Protein AF-A0A960X7X1-F1 (afdb_monomer_lite)

Structure (mmCIF, N/CA/C/O backbone):
data_AF-A0A960X7X1-F1
#
_entry.id   AF-A0A960X7X1-F1
#
loop_
_atom_site.group_PDB
_atom_site.id
_atom_site.type_symbol
_atom_site.label_atom_id
_atom_site.label_alt_id
_atom_site.label_comp_id
_atom_site.label_asym_id
_atom_site.label_entity_id
_atom_site.label_seq_id
_atom_site.pdbx_PDB_ins_code
_atom_site.Cartn_x
_atom_site.Cartn_y
_atom_site.Cartn_z
_atom_site.occupancy
_atom_site.B_iso_or_equiv
_atom_site.auth_seq_id
_atom_site.auth_comp_id
_atom_site.auth_asym_id
_atom_site.auth_atom_id
_atom_site.pdbx_PDB_model_num
ATOM 1 N N . GLU A 1 1 ? -26.696 -2.483 52.589 1.00 75.56 1 GLU 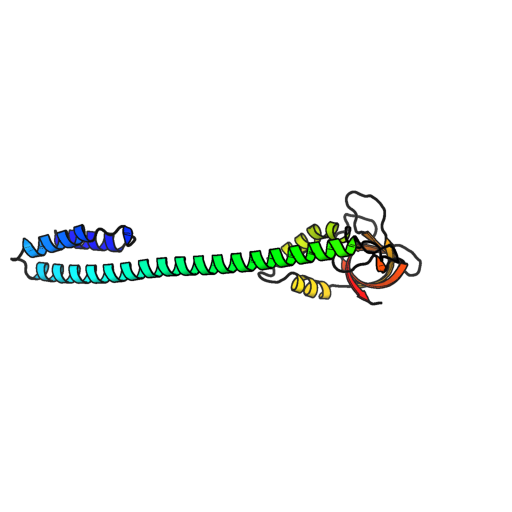A N 1
ATOM 2 C CA . GLU A 1 1 ? -25.873 -3.563 51.990 1.00 75.56 1 GLU A CA 1
ATOM 3 C C . GLU A 1 1 ? -26.371 -4.015 50.612 1.00 75.56 1 GLU A C 1
ATOM 5 O O . GLU A 1 1 ? -25.611 -3.923 49.657 1.00 75.56 1 GLU A O 1
ATOM 10 N N . LYS A 1 2 ? -27.651 -4.402 50.457 1.00 81.69 2 LYS A N 1
ATOM 11 C CA . LYS A 1 2 ? -28.222 -4.829 49.159 1.00 81.69 2 LYS A CA 1
ATOM 12 C C . LYS A 1 2 ? -28.077 -3.809 48.017 1.00 81.69 2 LYS A C 1
ATOM 14 O O . LYS A 1 2 ? -27.722 -4.203 46.912 1.00 81.69 2 LYS A O 1
ATOM 19 N N . LEU A 1 3 ? -28.286 -2.516 48.291 1.00 84.75 3 LEU A N 1
ATOM 20 C CA . LEU A 1 3 ? -28.098 -1.450 47.295 1.00 84.75 3 LEU A CA 1
ATOM 21 C C . LEU A 1 3 ? -26.658 -1.401 46.771 1.00 84.75 3 LEU A C 1
ATOM 23 O O . LEU A 1 3 ? -26.457 -1.330 45.569 1.00 84.75 3 LEU A O 1
ATOM 27 N N . ALA A 1 4 ? -25.659 -1.524 47.649 1.00 87.12 4 ALA A N 1
ATOM 28 C CA . ALA A 1 4 ? -24.253 -1.527 47.246 1.00 87.12 4 ALA A CA 1
ATOM 29 C C . ALA A 1 4 ? -23.911 -2.736 46.359 1.00 87.12 4 ALA A C 1
ATOM 31 O O . ALA A 1 4 ? -23.207 -2.587 45.365 1.00 87.12 4 ALA A O 1
ATOM 32 N N . ALA A 1 5 ? -24.460 -3.915 46.670 1.00 87.88 5 ALA A N 1
ATOM 33 C CA . ALA A 1 5 ? -24.285 -5.104 45.839 1.00 87.88 5 ALA A CA 1
ATOM 34 C C . ALA A 1 5 ? -24.942 -4.955 44.452 1.00 87.88 5 ALA A C 1
ATOM 36 O O . ALA A 1 5 ? -24.354 -5.365 43.452 1.00 87.88 5 ALA A O 1
ATOM 37 N N . ALA A 1 6 ? -26.133 -4.349 44.377 1.00 86.06 6 ALA A N 1
ATOM 38 C CA . ALA A 1 6 ? -26.804 -4.057 43.108 1.00 86.06 6 ALA A CA 1
ATOM 39 C C . ALA A 1 6 ? -26.017 -3.032 42.272 1.00 86.06 6 ALA A C 1
ATOM 41 O O . ALA A 1 6 ? -25.790 -3.252 41.083 1.00 86.06 6 ALA A O 1
ATOM 42 N N . THR A 1 7 ? -25.510 -1.969 42.904 1.00 88.69 7 THR A N 1
ATOM 43 C CA . THR A 1 7 ? -24.649 -0.973 42.253 1.00 88.69 7 THR A CA 1
ATOM 44 C C . THR A 1 7 ? -23.349 -1.587 41.734 1.00 88.69 7 THR A C 1
ATOM 46 O O . THR A 1 7 ? -22.936 -1.270 40.623 1.00 88.69 7 THR A O 1
ATOM 49 N N . GLN A 1 8 ? -22.722 -2.496 42.486 1.00 90.00 8 GLN A N 1
ATOM 50 C CA . GLN A 1 8 ? -21.506 -3.170 42.027 1.00 90.00 8 GLN A CA 1
ATOM 51 C C . GLN A 1 8 ? -21.778 -4.033 40.789 1.00 90.00 8 GLN A C 1
ATOM 53 O O . GLN A 1 8 ? -21.065 -3.925 39.798 1.00 90.00 8 GLN A O 1
ATOM 58 N N . ARG A 1 9 ? -22.858 -4.828 40.794 1.00 87.19 9 ARG A N 1
ATOM 59 C CA . ARG A 1 9 ? -23.256 -5.634 39.624 1.00 87.19 9 ARG A CA 1
ATOM 60 C C . ARG A 1 9 ? -23.544 -4.773 38.397 1.00 87.19 9 ARG A C 1
ATOM 62 O O . ARG A 1 9 ? -23.157 -5.141 37.294 1.00 87.19 9 ARG A O 1
ATOM 69 N N . MET A 1 10 ? -24.198 -3.630 38.596 1.00 90.56 10 MET A N 1
ATOM 70 C CA . MET A 1 10 ? -24.438 -2.639 37.548 1.00 90.56 10 MET A CA 1
ATOM 71 C C . MET A 1 10 ? -23.122 -2.135 36.943 1.00 90.56 10 MET A C 1
ATOM 73 O O . MET A 1 10 ? -22.974 -2.125 35.723 1.00 90.56 10 MET A O 1
ATOM 77 N N . GLN A 1 11 ? -22.153 -1.753 37.779 1.00 89.62 11 GLN A N 1
ATOM 78 C CA . GLN A 1 11 ? -20.841 -1.284 37.324 1.00 89.62 11 GLN A CA 1
ATOM 79 C C . GLN A 1 11 ? -20.061 -2.376 36.580 1.00 89.62 11 GLN A C 1
ATOM 81 O O . GLN A 1 11 ? -19.536 -2.120 35.496 1.00 89.62 11 GLN A O 1
ATOM 86 N N . ASP A 1 12 ? -20.042 -3.598 37.112 1.00 89.50 12 ASP A N 1
ATOM 87 C CA . ASP A 1 12 ? -19.364 -4.735 36.485 1.00 89.50 12 ASP A CA 1
ATOM 88 C C . ASP A 1 12 ? -19.995 -5.077 35.126 1.00 89.50 12 ASP A C 1
ATOM 90 O O . ASP A 1 12 ? -19.298 -5.349 34.147 1.00 89.50 12 ASP A O 1
ATOM 94 N N . ALA A 1 13 ? -21.323 -5.019 35.016 1.00 86.75 13 ALA A N 1
ATOM 95 C CA . ALA A 1 13 ? -22.015 -5.241 33.753 1.00 86.75 13 ALA A CA 1
ATOM 96 C C . ALA A 1 13 ? -21.718 -4.133 32.735 1.00 86.75 13 ALA A C 1
ATOM 98 O O . ALA A 1 13 ? -21.382 -4.427 31.590 1.00 86.75 13 ALA A O 1
ATOM 99 N N . LEU A 1 14 ? -21.747 -2.865 33.151 1.00 87.56 14 LEU A N 1
ATOM 100 C CA . LEU A 1 14 ? -21.402 -1.740 32.280 1.00 87.56 14 LEU A CA 1
ATOM 101 C C . LEU A 1 14 ? -19.928 -1.742 31.849 1.00 87.56 14 LEU A C 1
ATOM 103 O O . LEU A 1 14 ? -19.610 -1.127 30.831 1.00 87.56 14 LEU A O 1
ATOM 107 N N . ALA A 1 15 ? -19.036 -2.457 32.539 1.00 88.50 15 ALA A N 1
ATOM 108 C CA . ALA A 1 15 ? -17.663 -2.681 32.085 1.00 88.50 15 ALA A CA 1
ATOM 109 C C . ALA A 1 15 ? -17.565 -3.732 30.958 1.00 88.50 15 ALA A C 1
ATOM 111 O O . ALA A 1 15 ? -16.681 -3.648 30.105 1.00 88.50 15 ALA A O 1
ATOM 112 N N . ASN A 1 16 ? -18.486 -4.697 30.903 1.00 86.81 16 ASN A N 1
ATOM 113 C CA . ASN A 1 16 ? -18.493 -5.769 29.903 1.00 86.81 16 ASN A CA 1
ATOM 114 C C . ASN A 1 16 ? -19.020 -5.311 28.533 1.00 86.81 16 ASN A C 1
ATOM 116 O O . ASN A 1 16 ? -19.736 -4.319 28.434 1.00 86.81 16 ASN A O 1
ATOM 120 N N . SER A 1 17 ? -18.695 -6.039 27.456 1.00 85.44 17 SER A N 1
ATOM 121 C CA . SER A 1 17 ? -19.275 -5.780 26.121 1.00 85.44 17 SER A CA 1
ATOM 122 C C . SER A 1 17 ? -20.806 -5.853 26.151 1.00 85.44 17 SER A C 1
ATOM 124 O O . SER A 1 17 ? -21.356 -6.643 26.918 1.00 85.44 17 SER A O 1
ATOM 126 N N . TYR A 1 18 ? -21.473 -5.077 25.288 1.00 86.50 18 TYR A N 1
ATOM 127 C CA . TYR A 1 18 ? -22.936 -4.992 25.214 1.00 86.50 18 TYR A CA 1
ATOM 128 C C . TYR A 1 18 ? -23.616 -6.373 25.180 1.00 86.50 18 TYR A C 1
ATOM 130 O O . TYR A 1 18 ? -24.513 -6.622 25.980 1.00 86.50 18 TYR A O 1
ATOM 138 N N . ASP A 1 19 ? -23.133 -7.306 24.350 1.00 85.75 19 ASP A N 1
ATOM 139 C CA . ASP A 1 19 ? -23.724 -8.651 24.203 1.00 85.75 19 ASP A CA 1
ATOM 140 C C . ASP A 1 19 ? -23.702 -9.505 25.480 1.00 85.75 19 ASP A C 1
ATOM 142 O O . ASP A 1 19 ? -24.367 -10.537 25.552 1.00 85.75 19 ASP A O 1
ATOM 146 N N . ARG A 1 20 ? -22.892 -9.124 26.472 1.00 86.19 20 ARG A N 1
ATOM 147 C CA . ARG A 1 20 ? -22.724 -9.860 27.732 1.00 86.19 20 ARG A CA 1
ATOM 148 C C . ARG A 1 20 ? -23.475 -9.227 28.900 1.00 86.19 20 ARG A C 1
ATOM 150 O O . ARG A 1 20 ? -23.386 -9.745 30.011 1.00 86.19 20 ARG A O 1
ATOM 157 N N . ILE A 1 21 ? -24.170 -8.113 28.679 1.00 88.81 21 ILE A N 1
ATOM 158 C CA . ILE A 1 21 ? -24.924 -7.436 29.732 1.00 88.81 21 ILE A CA 1
ATOM 159 C C . ILE A 1 21 ? -26.268 -8.140 29.916 1.00 88.81 21 ILE A C 1
ATOM 161 O O . ILE A 1 21 ? -27.134 -8.087 29.046 1.00 88.81 21 ILE A O 1
ATOM 165 N N . ASP A 1 22 ? -26.456 -8.757 31.080 1.00 87.12 22 ASP A N 1
ATOM 166 C CA . ASP A 1 22 ? -27.753 -9.280 31.507 1.00 87.12 22 ASP A CA 1
ATOM 167 C C . ASP A 1 22 ? -28.588 -8.155 32.136 1.00 87.12 22 ASP A C 1
ATOM 169 O O . ASP A 1 22 ? -28.553 -7.914 33.346 1.00 87.12 22 ASP A O 1
ATOM 173 N N . GLN A 1 23 ? -29.310 -7.427 31.281 1.00 89.00 23 GLN A N 1
ATOM 174 C CA . GLN A 1 23 ? -30.187 -6.327 31.689 1.00 89.00 23 GLN A CA 1
ATOM 175 C C . GLN A 1 23 ? -31.234 -6.794 32.711 1.00 89.00 23 GLN A C 1
ATOM 177 O O . GLN A 1 23 ? -31.437 -6.135 33.730 1.00 89.00 23 GLN A O 1
ATOM 182 N N . SER A 1 24 ? -31.869 -7.942 32.467 1.00 88.12 24 SER A N 1
ATOM 183 C CA . SER A 1 24 ? -32.980 -8.433 33.284 1.00 88.12 24 SER A CA 1
ATOM 184 C C . SER A 1 24 ? -32.554 -8.723 34.721 1.00 88.12 24 SER A C 1
ATOM 186 O O . SER A 1 24 ? -33.261 -8.335 35.650 1.00 88.12 24 SER A O 1
ATOM 188 N N . SER A 1 25 ? -31.376 -9.322 34.924 1.00 87.69 25 SER A N 1
ATOM 189 C CA . SER A 1 25 ? -30.862 -9.595 36.273 1.00 87.69 25 SER A CA 1
ATOM 190 C C . SER A 1 25 ? -30.593 -8.315 37.080 1.00 87.69 25 SER A C 1
ATOM 192 O O . SER A 1 25 ? -30.825 -8.271 38.293 1.00 87.69 25 SER A O 1
ATOM 194 N N . ILE A 1 26 ? -30.126 -7.252 36.421 1.00 88.69 26 ILE A N 1
ATOM 195 C CA . ILE A 1 26 ? -29.806 -5.975 37.074 1.00 88.69 26 ILE A CA 1
ATOM 196 C C . ILE A 1 26 ? -31.084 -5.205 37.405 1.00 88.69 26 ILE A C 1
ATOM 198 O O . ILE A 1 26 ? -31.238 -4.723 38.530 1.00 88.69 26 ILE A O 1
ATOM 202 N N . GLU A 1 27 ? -32.030 -5.148 36.467 1.00 90.75 27 GLU A N 1
ATOM 203 C CA . GLU A 1 27 ? -33.345 -4.546 36.692 1.00 90.75 27 GLU A CA 1
ATOM 204 C C . GLU A 1 27 ? -34.097 -5.242 37.829 1.00 90.75 27 GLU A C 1
ATOM 206 O O . GLU A 1 27 ? -34.694 -4.574 38.676 1.00 90.75 27 GLU A O 1
ATOM 211 N N . GLU A 1 28 ? -34.061 -6.574 37.886 1.00 91.31 28 GLU A N 1
ATOM 212 C CA . GLU A 1 28 ? -34.691 -7.344 38.958 1.00 91.31 28 GLU A CA 1
ATOM 213 C C . GLU A 1 28 ? -34.058 -7.028 40.321 1.00 91.31 28 GLU A C 1
ATOM 215 O O . GLU A 1 28 ? -34.777 -6.824 41.300 1.00 91.31 28 GLU A O 1
ATOM 220 N N . GLY A 1 29 ? -32.731 -6.871 40.377 1.00 87.19 29 GLY A N 1
ATOM 221 C CA . GLY A 1 29 ? -32.012 -6.493 41.595 1.00 87.19 29 GLY A CA 1
ATOM 222 C C . GLY A 1 29 ? -32.423 -5.128 42.160 1.00 87.19 29 GLY A C 1
ATOM 223 O O . GLY A 1 29 ? -32.614 -4.997 43.370 1.00 87.19 29 GLY A O 1
ATOM 224 N N . PHE A 1 30 ? -32.603 -4.114 41.309 1.00 88.25 30 PHE A N 1
ATOM 225 C CA . PHE A 1 30 ? -33.090 -2.801 41.753 1.00 88.25 30 PHE A CA 1
ATOM 226 C C . PHE A 1 30 ? -34.592 -2.811 42.065 1.00 88.25 30 PHE A C 1
ATOM 228 O O . PHE A 1 30 ? -35.021 -2.188 43.038 1.00 88.25 30 PHE A O 1
ATOM 235 N N . ASN A 1 31 ? -35.395 -3.552 41.298 1.00 90.31 31 ASN A N 1
ATOM 236 C CA . ASN A 1 31 ? -36.829 -3.689 41.552 1.00 90.31 31 ASN A CA 1
ATOM 237 C C . ASN A 1 31 ? -37.137 -4.442 42.859 1.00 90.31 31 ASN A C 1
ATOM 239 O O . ASN A 1 31 ? -38.110 -4.087 43.524 1.00 90.31 31 ASN A O 1
ATOM 243 N N . ASP A 1 32 ? -36.318 -5.423 43.262 1.00 89.75 32 ASP A N 1
ATOM 244 C CA . ASP A 1 32 ? -36.405 -6.082 44.580 1.00 89.75 32 ASP A CA 1
ATOM 245 C C . ASP A 1 32 ? -36.278 -5.054 45.708 1.00 89.75 32 ASP A C 1
ATOM 247 O O . ASP A 1 32 ? -37.107 -5.011 46.616 1.00 89.75 32 ASP A O 1
ATOM 251 N N . ILE A 1 33 ? -35.282 -4.168 45.606 1.00 87.00 33 ILE A N 1
ATOM 252 C CA . ILE A 1 33 ? -35.032 -3.120 46.601 1.00 87.00 33 ILE A CA 1
ATOM 253 C C . ILE A 1 33 ? -36.226 -2.164 46.676 1.00 87.00 33 ILE A C 1
ATOM 255 O O . ILE A 1 33 ? -36.728 -1.888 47.762 1.00 87.00 33 ILE A O 1
ATOM 259 N N . ILE A 1 34 ? -36.723 -1.720 45.519 1.00 88.12 34 ILE A N 1
ATOM 260 C CA . ILE A 1 34 ? -37.836 -0.766 45.429 1.00 88.12 34 ILE A CA 1
ATOM 261 C C . ILE A 1 34 ? -39.147 -1.346 45.983 1.00 88.12 34 ILE A C 1
ATOM 263 O O . ILE A 1 34 ? -39.965 -0.603 46.522 1.00 88.12 34 ILE A O 1
ATOM 267 N N . ARG A 1 35 ? -39.385 -2.654 45.823 1.00 88.00 35 ARG A N 1
ATOM 268 C CA . ARG A 1 35 ? -40.640 -3.303 46.241 1.00 88.00 35 ARG A CA 1
ATOM 269 C C . ARG A 1 35 ? -40.623 -3.770 47.691 1.00 88.00 35 ARG A C 1
ATOM 271 O O . ARG A 1 35 ? -41.639 -3.645 48.367 1.00 88.00 35 ARG A O 1
ATOM 278 N N . ASN A 1 36 ? -39.501 -4.319 48.151 1.00 87.88 36 ASN A N 1
ATOM 279 C CA . ASN A 1 36 ? -39.431 -5.028 49.429 1.00 87.88 36 ASN A CA 1
ATOM 280 C C . ASN A 1 36 ? -38.916 -4.167 50.591 1.00 87.88 36 ASN A C 1
ATOM 282 O O . ASN A 1 36 ? -38.946 -4.625 51.731 1.00 87.88 36 ASN A O 1
ATOM 286 N N . TYR A 1 37 ? -38.475 -2.931 50.326 1.00 83.75 37 TYR A N 1
ATOM 287 C CA . TYR A 1 37 ? -37.970 -2.006 51.349 1.00 83.75 37 TYR A CA 1
ATOM 288 C C . TYR A 1 37 ? -38.611 -0.606 51.269 1.00 83.75 37 TYR A C 1
ATOM 290 O O . TYR A 1 37 ? -37.890 0.390 51.228 1.00 83.75 37 TYR A O 1
ATOM 298 N N . PRO A 1 38 ? -39.956 -0.494 51.273 1.00 80.69 38 PRO A N 1
ATOM 299 C CA . PRO A 1 38 ? -40.641 0.797 51.155 1.00 80.69 38 PRO A CA 1
ATOM 300 C C . PRO A 1 38 ? -40.401 1.734 52.351 1.00 80.69 38 PRO A C 1
ATOM 302 O O . PRO A 1 38 ? -40.546 2.943 52.208 1.00 80.69 38 PRO A O 1
ATOM 305 N N . ASP A 1 39 ? -40.007 1.194 53.509 1.00 82.88 39 ASP A N 1
ATOM 306 C CA . ASP A 1 39 ? -39.737 1.965 54.732 1.00 82.88 39 ASP A CA 1
ATOM 307 C C . ASP A 1 39 ? -38.428 2.783 54.660 1.00 82.88 39 ASP A C 1
ATOM 309 O O . ASP A 1 39 ? -38.168 3.623 55.521 1.00 82.88 39 ASP A O 1
ATOM 313 N N . PHE A 1 40 ? -37.609 2.552 53.627 1.00 83.88 40 PHE A N 1
ATOM 314 C CA . PHE A 1 40 ? -36.334 3.226 53.369 1.00 83.88 40 PHE A CA 1
ATOM 315 C C . PHE A 1 40 ? -36.450 4.100 52.108 1.00 83.88 40 PHE A C 1
ATOM 317 O O . PHE A 1 40 ? -36.047 3.705 51.008 1.00 83.88 40 PHE A O 1
ATOM 324 N N . ASP A 1 41 ? -37.067 5.278 52.254 1.00 84.81 41 ASP A N 1
ATOM 325 C CA . ASP A 1 41 ? -37.403 6.167 51.129 1.00 84.81 41 ASP A CA 1
ATOM 326 C C . ASP A 1 41 ? -36.153 6.681 50.389 1.00 84.81 41 ASP A C 1
ATOM 328 O O . ASP A 1 41 ? -36.118 6.696 49.158 1.00 84.81 41 ASP A O 1
ATOM 332 N N . GLU A 1 42 ? -35.076 7.011 51.110 1.00 87.25 42 GLU A N 1
ATOM 333 C CA . GLU A 1 42 ? -33.843 7.532 50.504 1.00 87.25 42 GLU A CA 1
ATOM 334 C C . GLU A 1 42 ? -33.141 6.476 49.628 1.00 87.25 42 GLU A C 1
ATOM 336 O O . GLU A 1 42 ? -32.749 6.744 48.489 1.00 87.25 42 GLU A O 1
ATOM 341 N N . GLU A 1 43 ? -33.027 5.240 50.114 1.00 84.62 43 GLU A N 1
ATOM 342 C CA . GLU A 1 43 ? -32.445 4.113 49.388 1.00 84.62 43 GLU A CA 1
ATOM 343 C C . GLU A 1 43 ? -33.308 3.691 48.197 1.00 84.62 43 GLU A C 1
ATOM 345 O O . GLU A 1 43 ? -32.774 3.346 47.139 1.00 84.62 43 GLU A O 1
ATOM 350 N N . THR A 1 44 ? -34.631 3.762 48.341 1.00 87.62 44 THR A N 1
ATOM 351 C CA . THR A 1 44 ? -35.587 3.463 47.269 1.00 87.62 44 THR A CA 1
ATOM 352 C C . THR A 1 44 ? -35.514 4.504 46.155 1.00 87.62 44 THR A C 1
ATOM 354 O O . THR A 1 44 ? -35.506 4.150 44.972 1.00 87.62 44 THR A O 1
ATOM 357 N N . GLN A 1 45 ? -35.412 5.789 46.501 1.00 88.75 45 GLN A N 1
ATOM 358 C CA . GLN A 1 45 ? -35.216 6.857 45.522 1.00 88.75 45 GLN A CA 1
ATOM 359 C C . GLN A 1 45 ? -33.868 6.719 44.810 1.00 88.75 45 GLN A C 1
ATOM 361 O O . GLN A 1 45 ? -33.824 6.769 43.579 1.00 88.75 45 GLN A O 1
ATOM 366 N N . ARG A 1 46 ? -32.783 6.447 45.547 1.00 89.44 46 ARG A N 1
ATOM 367 C CA . ARG A 1 46 ? -31.465 6.182 44.946 1.00 89.44 46 ARG A CA 1
ATOM 368 C C . ARG A 1 46 ? -31.493 4.981 44.003 1.00 89.44 46 ARG A C 1
ATOM 370 O O . ARG A 1 46 ? -30.930 5.065 42.917 1.00 89.44 46 ARG A O 1
ATOM 377 N N . ALA A 1 47 ? -32.175 3.895 44.368 1.00 89.19 47 ALA A N 1
ATOM 378 C CA . ALA A 1 47 ? -32.328 2.726 43.504 1.00 89.19 47 ALA A CA 1
ATOM 379 C C . ALA A 1 47 ? -33.050 3.062 42.186 1.00 89.19 47 ALA A C 1
ATOM 381 O O . ALA A 1 47 ? -32.638 2.590 41.131 1.00 89.19 47 ALA A O 1
ATOM 382 N N . ARG A 1 48 ? -34.088 3.913 42.219 1.00 90.31 48 ARG A N 1
ATOM 383 C CA . ARG A 1 48 ? -34.803 4.365 41.007 1.00 90.31 48 ARG A CA 1
ATOM 384 C C . ARG A 1 48 ? -33.928 5.218 40.092 1.00 90.31 48 ARG A C 1
ATOM 386 O O . ARG A 1 48 ? -33.984 5.048 38.874 1.00 90.31 48 ARG A O 1
ATOM 393 N N . VAL A 1 49 ? -33.135 6.120 40.670 1.00 93.50 49 VAL A N 1
ATOM 394 C CA . VAL A 1 49 ? -32.193 6.955 39.910 1.00 93.50 49 VAL A CA 1
ATOM 395 C C . VAL A 1 49 ? -31.138 6.074 39.247 1.00 93.50 49 VAL A C 1
ATOM 397 O O . VAL A 1 49 ? -31.010 6.107 38.030 1.00 93.50 49 VAL A O 1
ATOM 400 N N . LEU A 1 50 ? -30.486 5.195 40.014 1.00 91.50 50 LEU A N 1
ATOM 401 C CA . LEU A 1 50 ? -29.464 4.281 39.492 1.00 91.50 50 LEU A CA 1
ATOM 402 C C . LEU A 1 50 ? -30.003 3.343 38.407 1.00 91.50 50 LEU A C 1
ATOM 404 O O . LEU A 1 50 ? -29.319 3.094 37.420 1.00 91.50 50 LEU A O 1
ATOM 408 N N . LEU A 1 51 ? -31.236 2.856 38.553 1.00 91.50 51 LEU A N 1
ATOM 409 C CA . LEU A 1 51 ? -31.892 2.044 37.529 1.00 91.50 51 LEU A CA 1
ATOM 410 C C . LEU A 1 51 ? -32.129 2.833 36.232 1.00 91.50 51 LEU A C 1
ATOM 412 O O . LEU A 1 51 ? -31.954 2.303 35.137 1.00 91.50 51 LEU A O 1
ATOM 416 N N . THR A 1 52 ? -32.510 4.104 36.347 1.00 92.75 52 THR A N 1
ATOM 417 C CA . THR A 1 52 ? -32.704 4.985 35.187 1.00 92.75 52 THR A CA 1
ATOM 418 C C . THR A 1 52 ? -31.370 5.284 34.504 1.00 92.75 52 THR A C 1
ATOM 420 O O . THR A 1 52 ? -31.270 5.172 33.282 1.00 92.75 52 THR A O 1
ATOM 423 N N . ASP A 1 53 ? -30.334 5.588 35.286 1.00 92.56 53 ASP A N 1
ATOM 424 C CA . ASP A 1 53 ? -28.979 5.830 34.787 1.00 92.56 53 ASP A CA 1
ATOM 425 C C . ASP A 1 53 ? -28.415 4.593 34.082 1.00 92.56 53 ASP A C 1
ATOM 427 O O . ASP A 1 53 ? -27.852 4.701 32.992 1.00 92.56 53 ASP A O 1
ATOM 431 N N . PHE A 1 54 ? -28.625 3.405 34.657 1.00 91.94 54 PHE A N 1
ATOM 432 C CA . PHE A 1 54 ? -28.259 2.137 34.034 1.00 91.94 54 PHE A CA 1
ATOM 433 C C . PHE A 1 54 ? -28.951 1.941 32.685 1.00 91.94 54 PHE A C 1
ATOM 435 O O . PHE A 1 54 ? -28.285 1.615 31.705 1.00 91.94 54 PHE A O 1
ATOM 442 N N . ASN A 1 55 ? -30.265 2.162 32.617 1.00 91.31 55 ASN A N 1
ATOM 443 C CA . ASN A 1 55 ? -31.028 1.984 31.384 1.00 91.31 55 ASN A CA 1
ATOM 444 C C . ASN A 1 55 ? -30.562 2.935 30.278 1.00 91.31 55 ASN A C 1
ATOM 446 O O . ASN A 1 55 ? -30.401 2.507 29.134 1.00 91.31 55 ASN A O 1
ATOM 450 N N . ASN A 1 56 ? -30.287 4.196 30.615 1.00 92.50 56 ASN A N 1
ATOM 451 C CA . ASN A 1 56 ? -29.731 5.159 29.667 1.00 92.50 56 ASN A CA 1
ATOM 452 C C . ASN A 1 56 ? -28.34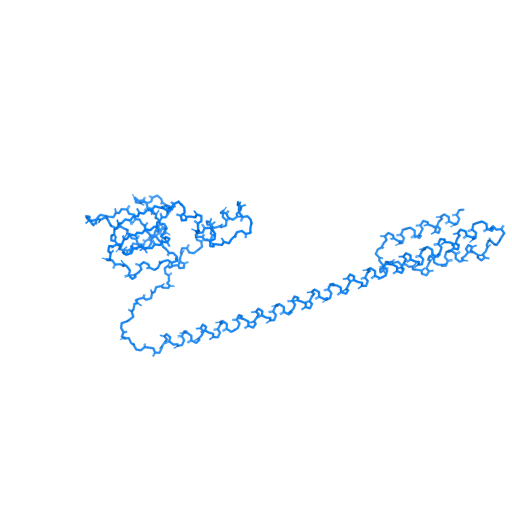4 4.714 29.179 1.00 92.50 56 ASN A C 1
ATOM 454 O O . ASN A 1 56 ? -28.127 4.592 27.975 1.00 92.50 56 ASN A O 1
ATOM 458 N N . ALA A 1 57 ? -27.443 4.359 30.100 1.00 90.75 57 ALA A N 1
ATOM 459 C CA . ALA A 1 57 ? -26.104 3.883 29.755 1.00 90.75 57 ALA A CA 1
ATOM 460 C C . ALA A 1 57 ? -26.131 2.594 28.910 1.00 90.75 57 ALA A C 1
ATOM 462 O O . ALA A 1 57 ? -25.311 2.413 28.009 1.00 90.75 57 ALA A O 1
ATOM 463 N N . PHE A 1 58 ? -27.081 1.695 29.172 1.00 91.50 58 PHE A N 1
ATOM 464 C CA . PHE A 1 58 ? -27.282 0.479 28.391 1.00 91.50 58 PHE A CA 1
ATOM 465 C C . PHE A 1 58 ? -27.743 0.783 26.961 1.00 91.50 58 PHE A C 1
ATOM 467 O O . PHE A 1 58 ? -27.231 0.181 26.014 1.00 91.50 58 PHE A O 1
ATOM 474 N N . ILE A 1 59 ? -28.680 1.722 26.790 1.00 91.94 59 ILE A N 1
ATOM 475 C CA . ILE A 1 59 ? -29.151 2.157 25.469 1.00 91.94 59 ILE A CA 1
ATOM 476 C C . ILE A 1 59 ? -28.009 2.804 24.684 1.00 91.94 59 ILE A C 1
ATOM 478 O O . ILE A 1 59 ? -27.787 2.424 23.536 1.00 91.94 59 ILE A O 1
ATOM 482 N N . ASP A 1 60 ? -27.244 3.704 25.299 1.00 92.88 60 ASP A N 1
ATOM 483 C CA . ASP A 1 60 ? -26.100 4.348 24.645 1.00 92.88 60 ASP A CA 1
ATOM 484 C C . ASP A 1 60 ? -25.071 3.310 24.185 1.00 92.88 60 ASP A C 1
ATOM 486 O O . ASP A 1 60 ? -24.586 3.338 23.052 1.00 92.88 60 ASP A O 1
ATOM 490 N N . LYS A 1 61 ? -24.797 2.313 25.033 1.00 92.75 61 LYS A N 1
ATOM 491 C CA . LYS A 1 61 ? -23.881 1.222 24.697 1.00 92.75 61 LYS A CA 1
ATOM 492 C C . LYS A 1 61 ? -24.416 0.324 23.580 1.00 92.75 61 LYS A C 1
ATOM 494 O O . LYS A 1 61 ? -23.639 -0.118 22.734 1.00 92.75 61 LYS A O 1
ATOM 499 N N . LYS A 1 62 ? -25.730 0.082 23.543 1.00 93.06 62 LYS A N 1
ATOM 500 C CA . LYS A 1 62 ? -26.400 -0.624 22.441 1.00 93.06 62 LYS A CA 1
ATOM 501 C C . LYS A 1 62 ? -26.242 0.128 21.126 1.00 93.06 62 LYS A C 1
ATOM 503 O O . LYS A 1 62 ? -25.942 -0.495 20.111 1.00 93.06 62 LYS A O 1
ATOM 508 N N . ILE A 1 63 ? -26.466 1.442 21.141 1.00 92.75 63 ILE A N 1
ATOM 509 C CA . ILE A 1 63 ? -26.340 2.298 19.957 1.00 92.75 63 ILE A CA 1
ATOM 510 C C . ILE A 1 63 ? -24.908 2.220 19.435 1.00 92.75 63 ILE A C 1
ATOM 512 O O . ILE A 1 63 ? -24.716 1.822 18.290 1.00 92.75 63 ILE A O 1
ATOM 516 N N . ALA A 1 64 ? -23.916 2.459 20.295 1.00 92.94 64 ALA A N 1
ATOM 517 C CA . ALA A 1 64 ? -22.506 2.393 19.917 1.00 92.94 64 ALA A CA 1
ATOM 518 C C . ALA A 1 64 ? -22.115 1.022 19.333 1.00 92.94 64 ALA A C 1
ATOM 520 O O . ALA A 1 64 ? -21.411 0.945 18.327 1.00 92.94 64 ALA A O 1
ATOM 521 N N . PHE A 1 65 ? -22.609 -0.070 19.923 1.00 93.50 65 PHE A N 1
ATOM 522 C CA . PHE A 1 65 ? -22.367 -1.421 19.418 1.00 93.50 65 PHE A CA 1
ATOM 523 C C . PHE A 1 65 ? -22.973 -1.649 18.024 1.00 93.50 65 PHE A C 1
ATOM 525 O O . PHE A 1 65 ? -22.325 -2.210 17.137 1.00 93.50 65 PHE A O 1
ATOM 532 N N . LEU A 1 66 ? -24.214 -1.204 17.808 1.00 92.69 66 LEU A N 1
ATOM 533 C CA . LEU A 1 66 ? -24.884 -1.331 16.514 1.00 92.69 66 LEU A CA 1
ATOM 534 C C . LEU A 1 66 ? -24.239 -0.444 15.443 1.00 92.69 66 LEU A C 1
ATOM 536 O O . LEU A 1 66 ? -24.097 -0.886 14.304 1.00 92.69 66 LEU A O 1
ATOM 540 N N . GLU A 1 67 ? -23.816 0.767 15.798 1.00 92.88 67 GLU A N 1
ATOM 541 C CA . GLU A 1 67 ? -23.090 1.676 14.908 1.00 92.88 67 GLU A CA 1
ATOM 542 C C . GLU A 1 67 ? -21.740 1.094 14.495 1.00 92.88 67 GLU A C 1
ATOM 544 O O . GLU A 1 67 ? -21.426 1.074 13.305 1.00 92.88 67 GLU A O 1
ATOM 549 N N . GLN A 1 68 ? -20.975 0.548 15.445 1.00 93.06 68 GLN A N 1
ATOM 550 C CA . GLN A 1 68 ? -19.715 -0.126 15.144 1.00 93.06 68 GLN A CA 1
ATOM 551 C C . GLN A 1 68 ? -19.930 -1.278 14.159 1.00 93.06 68 GLN A C 1
ATOM 553 O O . GLN A 1 68 ? -19.272 -1.345 13.122 1.00 93.06 68 GLN A O 1
ATOM 558 N N . ARG A 1 69 ? -20.895 -2.156 14.443 1.00 91.50 69 ARG A N 1
ATOM 559 C CA . ARG A 1 69 ? -21.197 -3.301 13.580 1.00 91.50 69 ARG A CA 1
ATOM 560 C C . ARG A 1 69 ? -21.697 -2.877 12.193 1.00 91.50 69 ARG A C 1
ATOM 562 O O . ARG A 1 69 ? -21.417 -3.554 11.206 1.00 91.50 69 ARG A O 1
ATOM 569 N N . ASN A 1 70 ? -22.438 -1.774 12.098 1.00 92.31 70 ASN A N 1
ATOM 570 C CA . ASN A 1 70 ? -22.875 -1.221 10.818 1.00 92.31 70 ASN A CA 1
ATOM 571 C C . ASN A 1 70 ? -21.695 -0.651 10.014 1.00 92.31 70 ASN A C 1
ATOM 573 O O . ASN A 1 70 ? -21.600 -0.898 8.815 1.00 92.31 70 ASN A O 1
ATOM 577 N N . ASN A 1 71 ? -20.767 0.049 10.668 1.00 91.06 71 ASN A N 1
ATOM 578 C CA . ASN A 1 71 ? -19.557 0.562 10.022 1.00 91.06 71 ASN A CA 1
ATOM 579 C C . ASN A 1 71 ? -18.673 -0.572 9.490 1.00 91.06 71 ASN A C 1
ATOM 581 O O . ASN A 1 71 ? -18.235 -0.514 8.345 1.00 91.06 71 ASN A O 1
ATOM 585 N N . GLU A 1 72 ? -18.490 -1.646 10.263 1.00 90.31 72 GLU A N 1
ATOM 586 C CA . GLU A 1 72 ? -17.760 -2.839 9.813 1.00 90.31 72 GLU A CA 1
ATOM 587 C C . GLU A 1 72 ? -18.400 -3.472 8.562 1.00 90.31 72 GLU A C 1
ATOM 589 O O . GLU A 1 72 ? -17.697 -3.896 7.643 1.00 90.31 72 GLU A O 1
ATOM 594 N N . ALA A 1 73 ? -19.736 -3.503 8.488 1.00 88.00 73 ALA A N 1
ATOM 595 C CA . ALA A 1 73 ? -20.451 -4.002 7.315 1.00 88.00 73 ALA A CA 1
ATOM 596 C C . ALA A 1 73 ? -20.266 -3.096 6.082 1.00 88.00 73 ALA A C 1
ATOM 598 O O . ALA A 1 73 ? -20.056 -3.602 4.976 1.00 88.00 73 ALA A O 1
ATOM 599 N N . LEU A 1 74 ? -20.299 -1.772 6.265 1.00 89.50 74 LEU A N 1
ATOM 600 C CA . LEU A 1 74 ? -20.051 -0.799 5.194 1.00 89.50 74 LEU A CA 1
ATOM 601 C C . LEU A 1 74 ? -18.615 -0.894 4.660 1.00 89.50 74 LEU A C 1
ATOM 603 O O . LEU A 1 74 ? -18.403 -0.880 3.444 1.00 89.50 74 LEU A O 1
ATOM 607 N N . ASP A 1 75 ? -17.633 -1.049 5.548 1.00 89.38 75 ASP A N 1
ATOM 608 C CA . ASP A 1 75 ? -16.230 -1.229 5.171 1.00 89.38 75 ASP A CA 1
ATOM 609 C C . ASP A 1 75 ? -16.016 -2.535 4.397 1.00 89.38 75 ASP A C 1
ATOM 611 O O . ASP A 1 75 ? -15.306 -2.552 3.384 1.00 89.38 75 ASP A O 1
ATOM 615 N N . ALA A 1 76 ? -16.673 -3.621 4.818 1.00 88.44 76 ALA A N 1
ATOM 616 C CA . ALA A 1 76 ? -16.638 -4.896 4.110 1.00 88.44 76 ALA A CA 1
ATOM 617 C C . ALA A 1 76 ? -17.219 -4.779 2.690 1.00 88.44 76 ALA A C 1
ATOM 619 O O . ALA A 1 76 ? -16.610 -5.268 1.732 1.00 88.44 76 ALA A O 1
ATOM 620 N N . GLU A 1 77 ? -18.347 -4.082 2.523 1.00 90.50 77 GLU A N 1
ATOM 621 C CA . GLU A 1 77 ? -18.937 -3.835 1.204 1.00 90.50 77 GLU A CA 1
ATOM 622 C C . GLU A 1 77 ? -18.006 -2.985 0.323 1.00 90.50 77 GLU A C 1
ATOM 624 O O . GLU A 1 77 ? -17.752 -3.320 -0.840 1.00 90.50 77 GLU A O 1
ATOM 629 N N . ALA A 1 78 ? -17.434 -1.911 0.874 1.00 90.00 78 ALA A N 1
ATOM 630 C CA . ALA A 1 78 ? -16.489 -1.059 0.160 1.00 90.00 78 ALA A CA 1
ATOM 631 C C . ALA A 1 78 ? -15.245 -1.843 -0.297 1.00 90.00 78 ALA A C 1
ATOM 633 O O . ALA A 1 78 ? -14.748 -1.643 -1.415 1.00 90.00 78 ALA A O 1
ATOM 634 N N . LEU A 1 79 ? -14.753 -2.762 0.538 1.00 88.31 79 LEU A N 1
ATOM 635 C CA . LEU A 1 79 ? -13.635 -3.639 0.208 1.00 88.31 79 LEU A CA 1
ATOM 636 C C . LEU A 1 79 ? -14.001 -4.631 -0.905 1.00 88.31 79 LEU A C 1
ATOM 638 O O . LEU A 1 79 ? -13.225 -4.807 -1.850 1.00 88.31 79 LEU A O 1
ATOM 642 N N . GLU A 1 80 ? -15.194 -5.226 -0.862 1.00 92.19 80 GLU A N 1
ATOM 643 C CA . GLU A 1 80 ? -15.667 -6.125 -1.916 1.00 92.19 80 GLU A CA 1
ATOM 644 C C . GLU A 1 80 ? -15.799 -5.395 -3.262 1.00 92.19 80 GLU A C 1
ATOM 646 O O . GLU A 1 80 ? -15.360 -5.897 -4.303 1.00 92.19 80 GLU A O 1
ATOM 651 N N . GLN A 1 81 ? -16.329 -4.169 -3.258 1.00 92.62 81 GLN A N 1
ATOM 652 C CA . GLN A 1 81 ? -16.420 -3.345 -4.462 1.00 92.62 81 GLN A CA 1
ATOM 653 C C . GLN A 1 81 ? -15.037 -3.026 -5.048 1.00 92.62 81 GLN A C 1
ATOM 655 O O . GLN A 1 81 ? -14.858 -3.091 -6.271 1.00 92.62 81 GLN A O 1
ATOM 660 N N . LYS A 1 82 ? -14.048 -2.708 -4.200 1.00 89.94 82 LYS A N 1
ATOM 661 C CA . LYS A 1 82 ? -12.656 -2.499 -4.633 1.00 89.94 82 LYS A CA 1
ATOM 662 C C . LYS A 1 82 ? -12.072 -3.768 -5.251 1.00 89.94 82 LYS A C 1
ATOM 664 O O . LYS A 1 82 ? -11.541 -3.695 -6.359 1.00 89.94 82 LYS A O 1
ATOM 669 N N . ASN A 1 83 ? -12.248 -4.922 -4.608 1.00 91.31 83 ASN A N 1
ATOM 670 C CA . ASN A 1 83 ? -11.785 -6.206 -5.136 1.00 91.31 83 ASN A CA 1
ATOM 671 C C . ASN A 1 83 ? -12.416 -6.522 -6.496 1.00 91.31 83 ASN A C 1
ATOM 673 O O . ASN A 1 83 ? -11.699 -6.805 -7.452 1.00 91.31 83 ASN A O 1
ATOM 677 N N . ARG A 1 84 ? -13.738 -6.366 -6.643 1.00 94.50 84 ARG A N 1
ATOM 678 C CA . ARG A 1 84 ? -14.425 -6.566 -7.931 1.00 94.50 84 ARG A CA 1
ATOM 679 C C . ARG A 1 84 ? -13.880 -5.652 -9.033 1.00 94.50 84 ARG A C 1
ATOM 681 O O . ARG A 1 84 ? -13.706 -6.101 -10.167 1.00 94.50 84 ARG A O 1
ATOM 688 N N . LYS A 1 85 ? -13.616 -4.374 -8.730 1.00 93.00 85 LYS A N 1
ATOM 689 C CA . LYS A 1 85 ? -13.013 -3.428 -9.689 1.00 93.00 85 LYS A CA 1
ATOM 690 C C . LYS A 1 85 ? -11.606 -3.866 -10.092 1.00 93.00 85 LYS A C 1
ATOM 692 O O . LYS A 1 85 ? -11.305 -3.883 -11.285 1.00 93.00 85 LYS A O 1
ATOM 697 N N . LEU A 1 86 ? -10.784 -4.264 -9.123 1.00 92.44 86 LEU A N 1
ATOM 698 C CA . LEU A 1 86 ? -9.420 -4.727 -9.362 1.00 92.44 86 LEU A CA 1
ATOM 699 C C . LEU A 1 86 ? -9.402 -5.999 -10.219 1.00 92.44 86 LEU A C 1
ATOM 701 O O . LEU A 1 86 ? -8.685 -6.055 -11.215 1.00 92.44 86 LEU A O 1
ATOM 705 N N . THR A 1 87 ? -10.255 -6.980 -9.913 1.00 93.62 87 THR A N 1
ATOM 706 C CA . THR A 1 87 ? -10.382 -8.211 -10.706 1.00 93.62 87 THR A CA 1
ATOM 707 C C . THR A 1 87 ? -10.785 -7.914 -12.148 1.00 93.62 87 THR A C 1
ATOM 709 O O . THR A 1 87 ? -10.190 -8.465 -13.073 1.00 93.62 87 THR A O 1
ATOM 712 N N . LYS A 1 88 ? -11.748 -7.008 -12.371 1.00 94.94 88 LYS A N 1
ATOM 713 C CA . LYS A 1 88 ? -12.137 -6.591 -13.729 1.00 94.94 88 LYS A CA 1
ATOM 714 C C . LYS A 1 88 ? -10.990 -5.904 -14.473 1.00 94.94 88 LYS A C 1
ATOM 716 O O . LYS A 1 88 ? -10.781 -6.186 -15.651 1.00 94.94 88 LYS A O 1
ATOM 721 N N . ALA A 1 89 ? -10.244 -5.025 -13.804 1.00 92.56 89 ALA A N 1
ATOM 722 C CA . ALA A 1 89 ? -9.087 -4.355 -14.397 1.00 92.56 89 ALA A CA 1
ATOM 723 C C . ALA A 1 89 ? -7.988 -5.361 -14.780 1.00 92.56 89 ALA A C 1
ATOM 725 O O . ALA A 1 89 ? -7.476 -5.317 -15.899 1.00 92.56 89 ALA A O 1
ATOM 726 N N . MET A 1 90 ? -7.700 -6.319 -13.897 1.00 91.25 90 MET A N 1
ATOM 727 C CA . MET A 1 90 ? -6.734 -7.389 -14.137 1.00 91.25 90 MET A CA 1
ATOM 728 C C . MET A 1 90 ? -7.148 -8.274 -15.320 1.00 91.25 90 MET A C 1
ATOM 730 O O . MET A 1 90 ? -6.336 -8.529 -16.206 1.00 91.25 90 MET A O 1
ATOM 734 N N . GLN A 1 91 ? -8.416 -8.689 -15.392 1.00 93.56 91 GLN A N 1
ATOM 735 C CA . GLN A 1 91 ? -8.937 -9.460 -16.528 1.00 93.56 91 GLN A CA 1
ATOM 736 C C . GLN A 1 91 ? -8.839 -8.679 -17.844 1.00 93.56 91 GLN A C 1
ATOM 738 O O . GLN A 1 91 ? -8.436 -9.233 -18.866 1.00 93.56 91 GLN A O 1
ATOM 743 N N . ALA A 1 92 ? -9.161 -7.382 -17.831 1.00 93.50 92 ALA A N 1
ATOM 744 C CA . ALA A 1 92 ? -9.026 -6.533 -19.011 1.00 93.50 92 ALA A CA 1
ATOM 745 C C . ALA A 1 92 ? -7.561 -6.413 -19.464 1.00 93.50 92 ALA A C 1
ATOM 747 O O . ALA A 1 92 ? -7.281 -6.437 -20.664 1.00 93.50 92 ALA A O 1
ATOM 748 N N . GLN A 1 93 ? -6.619 -6.316 -18.524 1.00 91.19 93 GLN A N 1
ATOM 749 C CA . GLN A 1 93 ? -5.190 -6.286 -18.824 1.00 91.19 93 GLN A CA 1
ATOM 750 C C . GLN A 1 93 ? -4.694 -7.629 -19.374 1.00 91.19 93 GLN A C 1
ATOM 752 O O . GLN A 1 93 ? -3.999 -7.639 -20.387 1.00 91.19 93 GLN A O 1
ATOM 757 N N . GLN A 1 94 ? -5.104 -8.754 -18.785 1.00 90.62 94 GLN A N 1
ATOM 758 C CA . GLN A 1 94 ? -4.789 -10.093 -19.298 1.00 90.62 94 GLN A CA 1
ATOM 759 C C . GLN A 1 94 ? -5.325 -10.298 -20.719 1.00 90.62 94 GLN A C 1
ATOM 761 O O . GLN A 1 94 ? -4.602 -10.782 -21.585 1.00 90.62 94 GLN A O 1
ATOM 766 N N . ALA A 1 95 ? -6.556 -9.865 -21.001 1.00 90.44 95 ALA A N 1
ATOM 767 C CA . ALA A 1 95 ? -7.125 -9.935 -22.345 1.00 90.44 95 ALA A CA 1
ATOM 768 C C . ALA A 1 95 ? -6.352 -9.066 -23.353 1.00 90.44 95 ALA A C 1
ATOM 770 O O . ALA A 1 95 ? -6.159 -9.467 -24.503 1.00 90.44 95 ALA A O 1
ATOM 771 N N . ARG A 1 96 ? -5.876 -7.884 -22.932 1.00 91.12 96 ARG A N 1
ATOM 772 C CA . ARG A 1 96 ? -4.985 -7.051 -23.755 1.00 91.12 96 ARG A CA 1
ATOM 773 C C . ARG A 1 96 ? -3.672 -7.772 -24.040 1.00 91.12 96 ARG A C 1
ATOM 775 O O . ARG A 1 96 ? -3.297 -7.845 -25.205 1.00 91.12 96 ARG A O 1
ATOM 782 N N . LEU A 1 97 ? -3.024 -8.332 -23.019 1.00 86.56 97 LEU A N 1
ATOM 783 C CA . LEU A 1 97 ? -1.779 -9.087 -23.176 1.00 86.56 97 LEU A CA 1
ATOM 784 C C . LEU A 1 97 ? -1.954 -10.264 -24.141 1.00 86.56 97 LEU A C 1
ATOM 786 O O . LEU A 1 97 ? -1.210 -10.351 -25.109 1.00 86.56 97 LEU A O 1
ATOM 790 N N . ALA A 1 98 ? -2.999 -11.077 -23.978 1.00 88.00 98 ALA A N 1
ATOM 791 C CA . ALA A 1 98 ? -3.288 -12.187 -24.889 1.00 88.00 98 ALA A CA 1
ATOM 792 C C . ALA A 1 98 ? -3.497 -11.722 -26.345 1.00 88.00 98 ALA A C 1
ATOM 794 O O . ALA A 1 98 ? -3.051 -12.370 -27.295 1.00 88.00 98 ALA A O 1
ATOM 795 N N . LYS A 1 99 ? -4.143 -10.564 -26.547 1.00 87.19 99 LYS A N 1
ATOM 796 C CA . LYS A 1 99 ? -4.307 -9.969 -27.880 1.00 87.19 99 LYS A CA 1
ATOM 797 C C . LYS A 1 99 ? -2.966 -9.516 -28.467 1.00 87.19 99 LYS A C 1
ATOM 799 O O . LYS A 1 99 ? -2.703 -9.802 -29.634 1.00 87.19 99 LYS A O 1
ATOM 804 N N . LEU A 1 100 ? -2.125 -8.852 -27.676 1.00 82.12 100 LEU A N 1
ATOM 805 C CA . LEU A 1 100 ? -0.769 -8.462 -28.076 1.00 82.12 100 LEU A CA 1
ATOM 806 C C . LEU A 1 100 ? 0.081 -9.692 -28.430 1.00 82.12 100 LEU A C 1
ATOM 808 O O . LEU A 1 100 ? 0.690 -9.720 -29.495 1.00 82.12 100 LEU A O 1
ATOM 812 N N . GLU A 1 101 ? 0.044 -10.748 -27.617 1.00 80.00 101 GLU A N 1
ATOM 813 C CA . GLU A 1 101 ? 0.739 -12.011 -27.896 1.00 80.00 101 GLU A CA 1
ATOM 814 C C . GLU A 1 101 ? 0.282 -12.653 -29.214 1.00 80.00 101 GLU A C 1
ATOM 816 O O . GLU A 1 101 ? 1.104 -13.137 -29.996 1.00 80.00 101 GLU A O 1
ATOM 821 N N . SER A 1 102 ? -1.024 -12.632 -29.504 1.00 78.19 102 SER A N 1
ATOM 822 C CA . SER A 1 102 ? -1.554 -13.150 -30.772 1.00 78.19 102 SER A CA 1
ATOM 823 C C . SER A 1 102 ? -1.116 -12.319 -31.987 1.00 78.19 102 SER A C 1
ATOM 825 O O . SER A 1 102 ? -0.843 -12.884 -33.045 1.00 78.19 102 SER A O 1
ATOM 827 N N . GLN A 1 103 ? -0.975 -10.996 -31.835 1.00 70.94 103 GLN A N 1
ATOM 828 C CA . GLN A 1 103 ? -0.457 -10.119 -32.891 1.00 70.94 103 GLN A CA 1
ATOM 829 C C . GLN A 1 103 ? 1.034 -10.347 -33.150 1.00 70.94 103 GLN A C 1
ATOM 831 O O . GLN A 1 103 ? 1.449 -10.342 -34.307 1.00 70.94 103 GLN A O 1
ATOM 836 N N . VAL A 1 104 ? 1.822 -10.621 -32.107 1.00 66.50 104 VAL A N 1
ATOM 837 C CA . VAL A 1 104 ? 3.245 -10.971 -32.240 1.00 66.50 104 VAL A CA 1
ATOM 838 C C . VAL A 1 104 ? 3.442 -12.325 -32.944 1.00 66.50 104 VAL A C 1
ATOM 840 O O . VAL A 1 104 ? 4.441 -12.517 -33.630 1.00 66.50 104 VAL A O 1
ATOM 843 N N . LYS A 1 105 ? 2.483 -13.260 -32.852 1.00 57.03 105 LYS A N 1
ATOM 844 C CA . LYS A 1 105 ? 2.555 -14.578 -33.518 1.00 57.03 105 LYS A CA 1
ATOM 845 C C . LYS A 1 105 ? 2.183 -14.587 -35.010 1.00 57.03 105 LYS A C 1
ATOM 847 O O . LYS A 1 105 ? 2.412 -15.605 -35.663 1.00 57.03 105 LYS A O 1
ATOM 852 N N . HIS A 1 106 ? 1.584 -13.528 -35.560 1.00 49.44 106 HIS A N 1
ATOM 853 C CA . HIS A 1 106 ? 1.035 -13.529 -36.931 1.00 49.44 106 HIS A CA 1
ATOM 854 C C . HIS A 1 106 ? 1.698 -12.545 -37.906 1.00 49.44 106 HIS A C 1
ATOM 856 O O . HIS A 1 106 ? 1.236 -12.400 -39.036 1.00 49.44 106 HIS A O 1
ATOM 862 N N . THR A 1 107 ? 2.810 -11.916 -37.531 1.00 40.56 107 THR A N 1
ATOM 863 C CA . THR A 1 107 ? 3.650 -11.137 -38.450 1.00 40.56 107 THR A CA 1
ATOM 864 C C . THR A 1 107 ? 4.705 -12.034 -39.131 1.00 40.56 107 THR A C 1
ATOM 866 O O . THR A 1 107 ? 5.522 -12.643 -38.440 1.00 40.56 107 THR A O 1
ATOM 869 N N . PRO A 1 108 ? 4.727 -12.141 -40.480 1.00 40.16 108 PRO A N 1
ATOM 870 C CA . PRO A 1 108 ? 5.828 -12.771 -41.218 1.00 40.16 108 PRO A CA 1
ATOM 871 C C . PRO A 1 108 ? 7.145 -12.002 -40.996 1.00 40.16 108 PRO A C 1
ATOM 873 O O . PRO A 1 108 ? 7.100 -10.793 -40.753 1.00 40.16 108 PRO A O 1
ATOM 876 N N . PRO A 1 109 ? 8.322 -12.650 -41.098 1.00 41.03 109 PRO A N 1
ATOM 877 C CA . PRO A 1 109 ? 9.591 -12.049 -40.713 1.00 41.03 109 PRO A CA 1
ATOM 878 C C . PRO A 1 109 ? 10.059 -11.066 -41.789 1.00 41.03 109 PRO A C 1
ATOM 880 O O . PRO A 1 109 ? 10.740 -11.434 -42.742 1.00 41.03 109 PRO A O 1
ATOM 883 N N . ALA A 1 110 ? 9.708 -9.797 -41.629 1.00 37.12 110 ALA A N 1
ATOM 884 C CA . ALA A 1 110 ? 10.385 -8.694 -42.290 1.00 37.12 110 ALA A CA 1
ATOM 885 C C . ALA A 1 110 ? 10.928 -7.780 -41.189 1.00 37.12 110 ALA A C 1
ATOM 887 O O . ALA A 1 110 ? 10.170 -7.053 -40.558 1.00 37.12 110 ALA A O 1
ATOM 888 N N . ASN A 1 111 ? 12.235 -7.899 -40.935 1.00 42.75 111 ASN A N 1
ATOM 889 C CA . ASN A 1 111 ? 13.024 -7.095 -39.998 1.00 42.75 111 ASN A CA 1
ATOM 890 C C . ASN A 1 111 ? 12.412 -6.934 -38.596 1.00 42.75 111 ASN A C 1
ATOM 892 O O . ASN A 1 111 ? 11.880 -5.886 -38.244 1.00 42.75 111 ASN A O 1
ATOM 896 N N . GLN A 1 112 ? 12.558 -7.968 -37.767 1.00 32.94 112 GLN A N 1
ATOM 897 C CA . GLN A 1 112 ? 12.440 -7.810 -36.318 1.00 32.94 112 GLN A CA 1
ATOM 898 C C . GLN A 1 112 ? 13.731 -7.177 -35.767 1.00 32.94 112 GLN A C 1
ATOM 900 O O . GLN A 1 112 ? 14.802 -7.761 -35.968 1.00 32.94 112 GLN A O 1
ATOM 905 N N . PRO A 1 113 ? 13.659 -6.057 -35.022 1.00 37.69 113 PRO A N 1
ATOM 906 C CA . PRO A 1 113 ? 14.583 -5.832 -33.922 1.00 37.69 113 PRO A CA 1
ATOM 907 C C . PRO A 1 113 ? 14.428 -7.025 -32.981 1.00 37.69 113 PRO A C 1
ATOM 909 O O . PRO A 1 113 ? 13.326 -7.441 -32.615 1.00 37.69 113 PRO A O 1
ATOM 912 N N . THR A 1 114 ? 15.550 -7.665 -32.715 1.00 34.69 114 THR A N 1
ATOM 913 C CA . THR A 1 114 ? 15.663 -8.887 -31.932 1.00 34.69 114 THR A CA 1
ATOM 914 C C . THR A 1 114 ? 14.985 -8.763 -30.572 1.00 34.69 114 THR A C 1
ATOM 916 O O . THR A 1 114 ? 15.212 -7.790 -29.870 1.00 34.69 114 THR A O 1
ATOM 919 N N . ALA A 1 115 ? 14.235 -9.799 -30.192 1.00 42.06 115 ALA A N 1
ATOM 920 C CA . ALA A 1 115 ? 13.738 -10.077 -28.847 1.00 42.06 115 ALA A CA 1
ATOM 921 C C . ALA A 1 115 ? 14.562 -9.420 -27.723 1.00 42.06 115 ALA A C 1
ATOM 923 O O . ALA A 1 115 ? 15.610 -9.938 -27.337 1.00 42.06 115 ALA A O 1
ATOM 924 N N . SER A 1 116 ? 14.051 -8.329 -27.166 1.00 46.47 116 SER A N 1
ATOM 925 C CA . SER A 1 116 ? 14.650 -7.610 -26.043 1.00 46.47 116 SER A CA 1
ATOM 926 C C . SER A 1 116 ? 14.004 -7.949 -24.697 1.00 46.47 116 SER A C 1
ATOM 928 O O . SER A 1 116 ? 13.806 -7.093 -23.844 1.00 46.47 116 SER A O 1
ATOM 930 N N . SER A 1 117 ? 13.652 -9.225 -24.473 1.00 51.34 117 SER A N 1
ATOM 931 C CA . SER A 1 117 ? 12.704 -9.575 -23.397 1.00 51.34 117 SER A CA 1
ATOM 932 C C . SER A 1 117 ? 13.100 -10.692 -22.417 1.00 51.34 117 SER A C 1
ATOM 934 O O . SER A 1 117 ? 12.286 -11.019 -21.565 1.00 51.34 117 SER A O 1
ATOM 936 N N . ASN A 1 118 ? 14.314 -11.259 -22.446 1.00 51.38 118 ASN A N 1
ATOM 937 C CA . ASN A 1 118 ? 14.712 -12.266 -21.431 1.00 51.38 118 ASN A CA 1
ATOM 938 C C . ASN A 1 118 ? 15.876 -11.844 -20.524 1.00 51.38 118 ASN A C 1
ATOM 940 O O . ASN A 1 118 ? 15.988 -12.347 -19.411 1.00 51.38 118 ASN A O 1
ATOM 944 N N . LYS A 1 119 ? 16.742 -10.923 -20.965 1.00 55.03 119 LYS A N 1
ATOM 945 C CA . LYS A 1 119 ? 17.926 -10.512 -20.188 1.00 55.03 119 LYS A CA 1
ATOM 946 C C . LYS A 1 119 ? 17.604 -9.465 -19.116 1.00 55.03 119 LYS A C 1
ATOM 948 O O . LYS A 1 119 ? 18.156 -9.527 -18.024 1.00 55.03 119 LYS A O 1
ATOM 953 N N . MET A 1 120 ? 16.635 -8.579 -19.375 1.00 60.28 120 MET A N 1
ATOM 954 C CA . MET A 1 120 ? 16.177 -7.580 -18.395 1.00 60.28 120 MET A CA 1
ATOM 955 C C . MET A 1 120 ? 15.569 -8.220 -17.136 1.00 60.28 120 MET A C 1
ATOM 957 O O . MET A 1 120 ? 15.718 -7.686 -16.041 1.00 60.28 120 MET A O 1
ATOM 961 N N . THR A 1 121 ? 14.934 -9.391 -17.258 1.00 61.62 121 THR A N 1
ATOM 962 C CA . THR A 1 121 ? 14.306 -10.096 -16.127 1.00 61.62 121 THR A CA 1
ATOM 963 C C . THR A 1 121 ? 15.329 -10.705 -15.164 1.00 61.62 121 THR A C 1
ATOM 965 O O . THR A 1 121 ? 15.031 -10.860 -13.985 1.00 61.62 121 THR A O 1
ATOM 968 N N . ILE A 1 122 ? 16.546 -11.014 -15.628 1.00 72.19 122 ILE A N 1
ATOM 969 C CA . ILE A 1 122 ? 17.586 -11.668 -14.810 1.00 72.19 122 ILE A CA 1
ATOM 970 C C . ILE A 1 122 ? 18.079 -10.741 -13.690 1.00 72.19 122 ILE A C 1
ATOM 972 O O . ILE A 1 122 ? 18.382 -11.203 -12.593 1.00 72.19 122 ILE A O 1
ATOM 976 N N . TRP A 1 123 ? 18.123 -9.433 -13.947 1.00 77.00 123 TRP A N 1
ATOM 977 C CA . TRP A 1 123 ? 18.617 -8.430 -12.996 1.00 77.00 123 TRP A CA 1
ATOM 978 C C . TRP A 1 123 ? 17.530 -7.821 -12.114 1.00 77.00 123 TRP A C 1
ATOM 980 O O . TRP A 1 123 ? 17.846 -7.103 -11.170 1.00 77.00 123 TRP A O 1
ATOM 990 N N . MET A 1 124 ? 16.259 -8.107 -12.403 1.00 78.38 124 MET A N 1
ATOM 991 C CA . MET A 1 124 ? 15.123 -7.537 -11.681 1.00 78.38 124 MET A CA 1
ATOM 992 C C . MET A 1 124 ? 15.129 -7.878 -10.182 1.00 78.38 124 MET A C 1
ATOM 994 O O . MET A 1 124 ? 14.978 -6.945 -9.401 1.00 78.38 124 MET A O 1
ATOM 998 N N . PRO A 1 125 ? 15.405 -9.128 -9.747 1.00 82.12 125 PRO A N 1
ATOM 999 C CA . PRO A 1 125 ? 15.464 -9.440 -8.316 1.00 82.12 125 PRO A CA 1
ATOM 1000 C C . PRO A 1 125 ? 16.587 -8.693 -7.584 1.00 82.12 125 PRO A C 1
ATOM 1002 O O . PRO A 1 125 ? 16.416 -8.267 -6.448 1.00 82.12 125 PRO A O 1
ATOM 1005 N N . ALA A 1 126 ? 17.738 -8.509 -8.241 1.00 81.69 126 ALA A N 1
ATOM 1006 C CA . ALA A 1 126 ? 18.853 -7.764 -7.660 1.00 81.69 126 ALA A CA 1
ATOM 1007 C C . ALA A 1 126 ? 18.509 -6.274 -7.506 1.00 81.69 126 ALA A C 1
ATOM 1009 O O . ALA A 1 126 ? 18.860 -5.656 -6.507 1.00 81.69 126 ALA A O 1
ATOM 1010 N N . GLU A 1 127 ? 17.802 -5.702 -8.481 1.00 82.25 127 GLU A N 1
ATOM 1011 C CA . GLU A 1 127 ? 17.379 -4.302 -8.440 1.00 82.25 127 GLU A CA 1
ATOM 1012 C C . GLU A 1 127 ? 16.254 -4.055 -7.424 1.00 82.25 127 GLU A C 1
ATOM 1014 O O . GLU A 1 127 ? 16.253 -3.023 -6.757 1.00 82.25 127 GLU A O 1
ATOM 1019 N N . GLU A 1 128 ? 15.339 -5.012 -7.257 1.00 84.69 128 GLU A N 1
ATOM 1020 C CA . GLU A 1 128 ? 14.303 -4.973 -6.220 1.00 84.69 128 GLU A CA 1
ATOM 1021 C C . GLU A 1 128 ? 14.921 -4.975 -4.818 1.00 84.69 128 GLU A C 1
ATOM 1023 O O . GLU A 1 128 ? 14.546 -4.149 -3.991 1.00 84.69 128 GLU A O 1
ATOM 1028 N N . GLN A 1 129 ? 15.957 -5.788 -4.583 1.00 86.31 129 GLN A N 1
ATOM 1029 C CA . GLN A 1 129 ? 16.681 -5.782 -3.310 1.00 86.31 129 GLN A CA 1
ATOM 1030 C C . GLN A 1 129 ? 17.321 -4.412 -3.008 1.00 86.31 129 GLN A C 1
ATOM 1032 O O . GLN A 1 129 ? 17.217 -3.913 -1.888 1.00 86.31 129 GLN A O 1
ATOM 1037 N N . TYR A 1 130 ? 17.955 -3.767 -3.996 1.00 86.44 130 TYR A N 1
ATOM 1038 C CA . TYR A 1 130 ? 18.538 -2.433 -3.790 1.0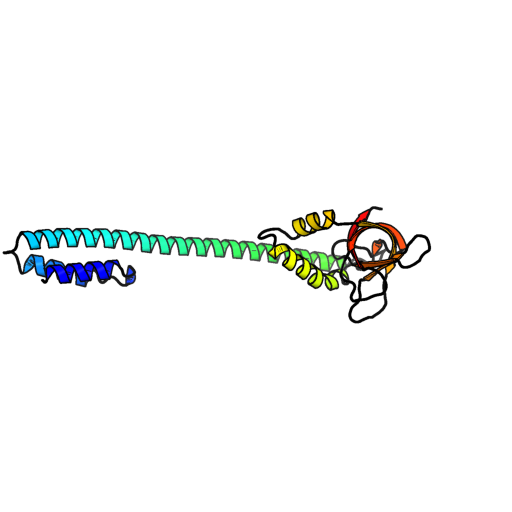0 86.44 130 TYR A CA 1
ATOM 1039 C C . TYR A 1 130 ? 17.483 -1.368 -3.484 1.00 86.44 130 TYR A C 1
ATOM 1041 O O . TYR A 1 130 ? 17.743 -0.442 -2.713 1.00 86.44 130 TYR A O 1
ATOM 1049 N N . TYR A 1 131 ? 16.302 -1.488 -4.086 1.00 88.06 131 TYR A N 1
ATOM 1050 C CA . TYR A 1 131 ? 15.183 -0.619 -3.763 1.00 88.06 131 TYR A CA 1
ATOM 1051 C C . TYR A 1 131 ? 14.652 -0.872 -2.353 1.00 88.06 131 TYR A C 1
ATOM 1053 O O . TYR A 1 131 ? 14.433 0.089 -1.625 1.00 88.06 131 TYR A O 1
ATOM 1061 N N . GLU A 1 132 ? 14.481 -2.130 -1.941 1.00 87.62 132 GLU A N 1
ATOM 1062 C CA . GLU A 1 132 ? 14.029 -2.470 -0.587 1.00 87.62 132 GLU A CA 1
ATOM 1063 C C . GLU A 1 132 ? 14.966 -1.895 0.483 1.00 87.62 132 GLU A C 1
ATOM 1065 O O . GLU A 1 132 ? 14.500 -1.305 1.458 1.00 87.62 132 GLU A O 1
ATOM 1070 N N . GLU A 1 133 ? 16.283 -1.999 0.279 1.00 88.50 133 GLU A N 1
ATOM 1071 C CA . GLU A 1 133 ? 17.292 -1.407 1.164 1.00 88.50 133 GLU A CA 1
ATOM 1072 C C . GLU A 1 133 ? 17.154 0.123 1.254 1.00 88.50 133 GLU A C 1
ATOM 1074 O O . GLU A 1 133 ? 17.201 0.692 2.346 1.00 88.50 133 GLU A O 1
ATOM 1079 N N . TRP A 1 134 ? 16.929 0.804 0.127 1.00 88.56 134 TRP A N 1
ATOM 1080 C CA . TRP A 1 134 ? 16.714 2.255 0.104 1.00 88.56 134 TRP A CA 1
ATOM 1081 C C . TRP A 1 134 ? 15.359 2.665 0.710 1.00 88.56 134 TRP A C 1
ATOM 1083 O O . TRP A 1 134 ? 15.268 3.672 1.418 1.00 88.56 134 TRP A O 1
ATOM 1093 N N . ALA A 1 135 ? 14.312 1.867 0.491 1.00 89.44 135 ALA A N 1
ATOM 1094 C CA . ALA A 1 135 ? 12.958 2.106 0.982 1.00 89.44 135 ALA A CA 1
ATOM 1095 C C . ALA A 1 135 ? 12.855 1.985 2.512 1.00 89.44 135 ALA A C 1
ATOM 1097 O O . ALA A 1 135 ? 12.014 2.651 3.116 1.00 89.44 135 ALA A O 1
ATOM 1098 N N . GLN A 1 136 ? 13.744 1.223 3.166 1.00 89.44 136 GLN A N 1
ATOM 1099 C CA . GLN A 1 136 ? 13.849 1.204 4.635 1.00 89.44 136 GLN A CA 1
ATOM 1100 C C . GLN A 1 136 ? 14.148 2.594 5.222 1.00 89.44 136 GLN A C 1
ATOM 1102 O O . GLN A 1 136 ? 13.675 2.912 6.312 1.00 89.44 136 GLN A O 1
ATOM 1107 N N . GLY A 1 137 ? 14.906 3.428 4.502 1.00 87.88 137 GLY A N 1
ATOM 1108 C CA . GLY A 1 137 ? 15.186 4.817 4.879 1.00 87.88 137 GLY A CA 1
ATOM 1109 C C . GLY A 1 137 ? 14.152 5.829 4.373 1.00 87.88 137 GLY A C 1
ATOM 1110 O O . GLY A 1 137 ? 14.147 6.967 4.838 1.00 87.88 137 GLY A O 1
ATOM 1111 N N . ASN A 1 138 ? 13.273 5.422 3.451 1.00 86.69 138 ASN A N 1
ATOM 1112 C CA . ASN A 1 138 ? 12.331 6.288 2.740 1.00 86.69 138 ASN A CA 1
ATOM 1113 C C . ASN A 1 138 ? 10.915 5.671 2.737 1.00 86.69 138 ASN A C 1
ATOM 1115 O O . ASN A 1 138 ? 10.433 5.202 1.700 1.00 86.69 138 ASN A O 1
ATOM 1119 N N . PRO A 1 139 ? 10.225 5.634 3.895 1.00 82.25 139 PRO A N 1
ATOM 1120 C CA . PRO A 1 139 ? 8.933 4.969 4.015 1.00 82.25 139 PRO A CA 1
ATOM 1121 C C . PRO A 1 139 ? 7.864 5.658 3.157 1.00 82.25 139 PRO A C 1
ATOM 1123 O O . PRO A 1 139 ? 7.588 6.845 3.316 1.00 82.25 139 PRO A O 1
ATOM 1126 N N . GLY A 1 140 ? 7.230 4.888 2.272 1.00 82.12 140 GLY A N 1
ATOM 1127 C CA . GLY A 1 140 ? 6.168 5.368 1.381 1.00 82.12 140 GLY A CA 1
ATOM 1128 C C . GLY A 1 140 ? 6.656 5.974 0.063 1.00 82.12 140 GLY A C 1
ATOM 1129 O O . GLY A 1 140 ? 5.817 6.338 -0.760 1.00 82.12 140 GLY A O 1
ATOM 1130 N N . ALA A 1 141 ? 7.972 6.043 -0.156 1.00 84.94 141 ALA A N 1
ATOM 1131 C CA . ALA A 1 141 ? 8.525 6.419 -1.447 1.00 84.94 141 ALA A CA 1
ATOM 1132 C C . ALA A 1 141 ? 8.288 5.319 -2.491 1.00 84.94 141 ALA A C 1
ATOM 1134 O O . ALA A 1 141 ? 8.155 4.134 -2.178 1.00 84.94 141 ALA A O 1
ATOM 1135 N N . THR A 1 142 ? 8.205 5.732 -3.746 1.00 86.56 142 THR A N 1
ATOM 1136 C CA . THR A 1 142 ? 7.954 4.882 -4.905 1.00 86.56 142 THR A CA 1
ATOM 1137 C C . THR A 1 142 ? 9.256 4.462 -5.581 1.00 86.56 142 THR A C 1
ATOM 1139 O O . THR A 1 142 ? 10.281 5.136 -5.494 1.00 86.56 142 THR A O 1
ATOM 1142 N N . MET A 1 143 ? 9.200 3.380 -6.363 1.00 81.38 143 MET A N 1
ATOM 1143 C CA . MET A 1 143 ? 10.333 2.928 -7.179 1.00 81.38 143 MET A CA 1
ATOM 1144 C C . MET A 1 143 ? 10.861 4.020 -8.124 1.00 81.38 143 MET A C 1
ATOM 1146 O O . MET A 1 143 ? 12.048 4.060 -8.423 1.00 81.38 143 MET A O 1
ATOM 1150 N N . ASN A 1 144 ? 10.002 4.913 -8.624 1.00 84.88 144 ASN A N 1
ATOM 1151 C CA . ASN A 1 144 ? 10.452 5.991 -9.505 1.00 84.88 144 ASN A CA 1
ATOM 1152 C C . ASN A 1 144 ? 11.278 7.038 -8.752 1.00 84.88 144 ASN A C 1
ATOM 1154 O O . ASN A 1 144 ? 12.318 7.435 -9.261 1.00 84.88 144 ASN A O 1
ATOM 1158 N N . GLU A 1 145 ? 10.885 7.391 -7.528 1.00 85.19 145 GLU A N 1
ATOM 1159 C CA . GLU A 1 145 ? 11.651 8.319 -6.684 1.00 85.19 145 GLU A CA 1
ATOM 1160 C C . GLU A 1 145 ? 13.029 7.751 -6.324 1.00 85.19 145 GLU A C 1
ATOM 1162 O O . GLU A 1 145 ? 14.010 8.489 -6.307 1.00 85.19 145 GLU A O 1
ATOM 1167 N N . TYR A 1 146 ? 13.137 6.431 -6.136 1.00 87.69 146 TYR A N 1
ATOM 1168 C CA . TYR A 1 146 ? 14.430 5.755 -5.998 1.00 87.69 146 TYR A CA 1
ATOM 1169 C C . TYR A 1 146 ? 15.332 5.957 -7.223 1.00 87.69 146 TYR A C 1
ATOM 1171 O O . TYR A 1 146 ? 16.521 6.242 -7.088 1.00 87.69 146 TYR A O 1
ATOM 1179 N N . TYR A 1 147 ? 14.785 5.828 -8.434 1.00 86.38 147 TYR A N 1
ATOM 1180 C CA . TYR A 1 147 ? 15.562 6.043 -9.655 1.00 86.38 147 TYR A CA 1
ATOM 1181 C C . TYR A 1 147 ? 15.931 7.508 -9.881 1.00 86.38 147 TYR A C 1
ATOM 1183 O O . TYR A 1 147 ? 17.017 7.774 -10.397 1.00 86.38 147 TYR A O 1
ATOM 1191 N N . ASP A 1 148 ? 15.063 8.437 -9.486 1.00 87.31 148 ASP A N 1
ATOM 1192 C CA . ASP A 1 148 ? 15.356 9.868 -9.531 1.00 87.31 148 ASP A CA 1
ATOM 1193 C C . ASP A 1 148 ? 16.503 10.214 -8.567 1.00 87.31 148 ASP A C 1
ATOM 1195 O O . ASP A 1 148 ? 17.449 10.900 -8.955 1.00 87.31 148 ASP A O 1
ATOM 1199 N N . ASP A 1 149 ? 16.494 9.652 -7.354 1.00 88.06 149 ASP A N 1
ATOM 1200 C CA . ASP A 1 149 ? 17.586 9.796 -6.386 1.00 88.06 149 ASP A CA 1
ATOM 1201 C C . ASP A 1 149 ? 18.891 9.169 -6.907 1.00 88.06 149 ASP A C 1
ATOM 1203 O O . ASP A 1 149 ? 19.946 9.810 -6.902 1.00 88.06 149 ASP A O 1
ATOM 1207 N N . LEU A 1 150 ? 18.824 7.960 -7.480 1.00 87.44 150 LEU A N 1
ATOM 1208 C CA . LEU A 1 150 ? 19.968 7.312 -8.132 1.00 87.44 150 LEU A CA 1
ATOM 1209 C C . LEU A 1 150 ? 20.551 8.143 -9.278 1.00 87.44 150 LEU A C 1
ATOM 1211 O O . LEU A 1 150 ? 21.772 8.156 -9.460 1.00 87.44 150 LEU A O 1
ATOM 1215 N N . ALA A 1 151 ? 19.708 8.822 -10.060 1.00 86.44 151 ALA A N 1
ATOM 1216 C CA . ALA A 1 151 ? 20.155 9.658 -11.169 1.00 86.44 151 ALA A CA 1
ATOM 1217 C C . ALA A 1 151 ? 21.058 10.807 -10.695 1.00 86.44 151 ALA A C 1
ATOM 1219 O O . ALA A 1 151 ? 21.972 11.199 -11.422 1.00 86.44 151 ALA A O 1
ATOM 1220 N N . THR A 1 152 ? 20.887 11.274 -9.456 1.00 87.31 152 THR A N 1
ATOM 1221 C CA . THR A 1 152 ? 21.756 12.279 -8.822 1.00 87.31 152 THR A CA 1
ATOM 1222 C C . THR A 1 152 ? 23.199 11.794 -8.648 1.00 87.31 152 THR A C 1
ATOM 1224 O O . THR A 1 152 ? 24.132 12.594 -8.688 1.00 87.31 152 THR A O 1
ATOM 1227 N N . PHE A 1 153 ? 23.402 10.481 -8.500 1.00 86.69 153 PHE A N 1
ATOM 1228 C CA . PHE A 1 153 ? 24.718 9.847 -8.349 1.00 86.69 153 PHE A CA 1
ATOM 1229 C C . PHE A 1 153 ? 25.263 9.262 -9.660 1.00 86.69 153 PHE A C 1
ATOM 1231 O O . PHE A 1 153 ? 26.324 8.628 -9.667 1.00 86.69 153 PHE A O 1
ATOM 1238 N N . ALA A 1 154 ? 24.546 9.436 -10.771 1.00 89.81 154 ALA A N 1
ATOM 1239 C CA . ALA A 1 154 ? 24.921 8.858 -12.049 1.00 89.81 154 ALA A CA 1
ATOM 1240 C C . ALA A 1 154 ? 26.162 9.539 -12.640 1.00 89.81 154 ALA A C 1
ATOM 1242 O O . ALA A 1 154 ? 26.239 10.762 -12.761 1.00 89.81 154 ALA A O 1
ATOM 1243 N N . GLY A 1 155 ? 27.127 8.725 -13.065 1.00 89.56 155 GLY A N 1
ATOM 1244 C CA . GLY A 1 155 ? 28.248 9.166 -13.885 1.00 89.56 155 GLY A CA 1
ATOM 1245 C C . GLY A 1 155 ? 27.922 9.047 -15.372 1.00 89.56 155 GLY A C 1
ATOM 1246 O O . GLY A 1 155 ? 27.180 8.154 -15.785 1.00 89.56 155 GLY A O 1
ATOM 1247 N N . THR A 1 156 ? 28.514 9.920 -16.187 1.00 92.31 156 THR A N 1
ATOM 1248 C CA . THR A 1 156 ? 28.404 9.857 -17.650 1.00 92.31 156 THR A CA 1
ATOM 1249 C C . THR A 1 156 ? 29.607 9.127 -18.243 1.00 92.31 156 THR A C 1
ATOM 1251 O O . THR A 1 156 ? 30.753 9.515 -18.011 1.00 92.31 156 THR A O 1
ATOM 1254 N N . TYR A 1 157 ? 29.356 8.092 -19.044 1.00 91.38 157 TYR A N 1
ATOM 1255 C CA . TYR A 1 157 ? 30.386 7.286 -19.700 1.00 91.38 157 TYR A CA 1
ATOM 1256 C C . TYR A 1 157 ? 30.117 7.203 -21.198 1.00 91.38 157 TYR A C 1
ATOM 1258 O O . TYR A 1 157 ? 28.988 6.987 -21.615 1.00 91.38 157 TYR A O 1
ATOM 1266 N N . ARG A 1 158 ? 31.153 7.339 -22.027 1.00 92.06 158 ARG A N 1
ATOM 1267 C CA . ARG A 1 158 ? 31.025 7.249 -23.486 1.00 92.06 158 ARG A CA 1
ATOM 1268 C C . ARG A 1 158 ? 31.801 6.056 -24.016 1.00 92.06 158 ARG A C 1
ATOM 1270 O O . ARG A 1 158 ? 32.933 5.824 -23.591 1.00 92.06 158 ARG A O 1
ATOM 1277 N N . GLY A 1 159 ? 31.211 5.325 -24.954 1.00 91.94 159 GLY A N 1
ATOM 1278 C CA . GLY A 1 159 ? 31.884 4.194 -25.573 1.00 91.94 159 GLY A CA 1
ATOM 1279 C C . GLY A 1 159 ? 30.996 3.368 -26.489 1.00 91.94 159 GLY A C 1
ATOM 1280 O O . GLY A 1 159 ? 29.824 3.672 -26.692 1.00 91.94 159 GLY A O 1
ATOM 1281 N N . THR A 1 160 ? 31.571 2.306 -27.043 1.00 92.50 160 THR A N 1
ATOM 1282 C CA . THR A 1 160 ? 30.851 1.352 -27.890 1.00 92.50 160 THR A CA 1
ATOM 1283 C C . THR A 1 160 ? 30.320 0.193 -27.055 1.00 92.50 160 THR A C 1
ATOM 1285 O O . THR A 1 160 ? 31.088 -0.441 -26.327 1.00 92.50 160 THR A O 1
ATOM 1288 N N . ILE A 1 161 ? 29.031 -0.123 -27.179 1.00 91.69 161 ILE A N 1
ATOM 1289 C CA . ILE A 1 161 ? 28.414 -1.250 -26.465 1.00 91.69 161 ILE A CA 1
ATOM 1290 C C . ILE A 1 161 ? 28.702 -2.560 -27.206 1.00 91.69 161 ILE A C 1
ATOM 1292 O O . ILE A 1 161 ? 28.519 -2.657 -28.421 1.00 91.69 161 ILE A O 1
ATOM 1296 N N . LYS A 1 162 ? 29.119 -3.600 -26.477 1.00 89.19 162 LYS A N 1
ATOM 1297 C CA . LYS A 1 162 ? 29.183 -4.980 -26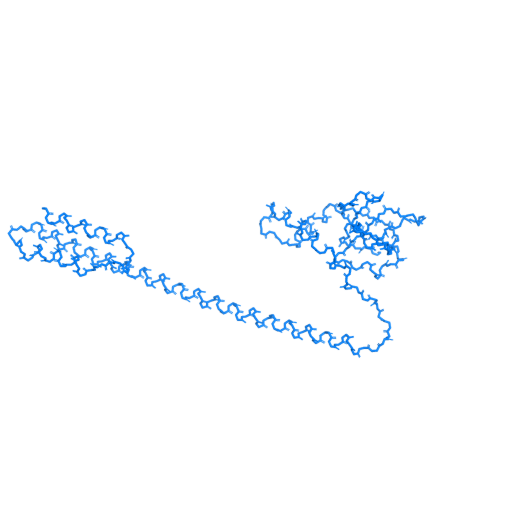.985 1.00 89.19 162 LYS A CA 1
ATOM 1298 C C . LYS A 1 162 ? 28.499 -5.971 -26.045 1.00 89.19 162 LYS A C 1
ATOM 1300 O O . LYS A 1 162 ? 28.541 -5.774 -24.836 1.00 89.19 162 LYS A O 1
ATOM 1305 N N . PRO A 1 163 ? 27.930 -7.069 -26.568 1.00 89.06 163 PRO A N 1
ATOM 1306 C CA . PRO A 1 163 ? 27.363 -8.121 -25.737 1.00 89.06 163 PRO A CA 1
ATOM 1307 C C . PRO A 1 163 ? 28.460 -8.901 -25.000 1.00 89.06 163 PRO A C 1
ATOM 1309 O O . PRO A 1 163 ? 29.521 -9.208 -25.555 1.00 89.06 163 PRO A O 1
ATOM 1312 N N . TYR A 1 164 ? 28.185 -9.261 -23.750 1.00 85.81 164 TYR A N 1
ATOM 1313 C CA . TYR A 1 164 ? 29.018 -10.130 -22.933 1.00 85.81 164 TYR A CA 1
ATOM 1314 C C . TYR A 1 164 ? 28.462 -11.554 -22.921 1.00 85.81 164 TYR A C 1
ATOM 1316 O O . TYR A 1 164 ? 27.564 -11.902 -22.160 1.00 85.81 164 TYR A O 1
ATOM 1324 N N . ASN A 1 165 ? 29.030 -12.411 -23.766 1.00 82.44 165 ASN A N 1
ATOM 1325 C CA . ASN A 1 165 ? 28.511 -13.766 -23.980 1.00 82.44 165 ASN A CA 1
ATOM 1326 C C . ASN A 1 165 ? 29.220 -14.846 -23.149 1.00 82.44 165 ASN A C 1
ATOM 1328 O O . ASN A 1 165 ? 29.016 -16.030 -23.392 1.00 82.44 165 ASN A O 1
ATOM 1332 N N . ARG A 1 166 ? 30.071 -14.481 -22.181 1.00 81.00 166 ARG A N 1
ATOM 1333 C CA . ARG A 1 166 ? 30.732 -15.494 -21.342 1.00 81.00 166 ARG A CA 1
ATOM 1334 C C . ARG A 1 166 ? 29.738 -16.074 -20.349 1.00 81.00 166 ARG A C 1
ATOM 1336 O O . ARG A 1 166 ? 29.023 -15.324 -19.691 1.00 81.00 166 ARG A O 1
ATOM 1343 N N . GLU A 1 167 ? 29.705 -17.392 -20.223 1.00 77.25 167 GLU A N 1
ATOM 1344 C CA . GLU A 1 167 ? 28.879 -18.103 -19.248 1.00 77.25 167 GLU A CA 1
ATOM 1345 C C . GLU A 1 167 ? 29.658 -18.278 -17.945 1.00 77.25 167 GLU A C 1
ATOM 1347 O O . GLU A 1 167 ? 30.602 -19.056 -17.867 1.00 77.25 167 GLU A O 1
ATOM 1352 N N . VAL A 1 168 ? 29.296 -17.496 -16.931 1.00 80.56 168 VAL A N 1
ATOM 1353 C CA . VAL A 1 168 ? 29.863 -17.564 -15.581 1.00 80.56 168 VAL A CA 1
ATOM 1354 C C . VAL A 1 168 ? 28.718 -17.473 -14.577 1.00 80.56 168 VAL A C 1
ATOM 1356 O O . VAL A 1 168 ? 27.723 -16.804 -14.845 1.00 80.56 168 VAL A O 1
ATOM 1359 N N . THR A 1 169 ? 28.847 -18.146 -13.435 1.00 70.19 169 THR A N 1
ATOM 1360 C CA . THR A 1 169 ? 27.761 -18.314 -12.452 1.00 70.19 169 THR A CA 1
ATOM 1361 C C . THR A 1 169 ? 27.288 -16.993 -11.833 1.00 70.19 169 THR A C 1
ATOM 1363 O O . THR A 1 169 ? 26.121 -16.874 -11.496 1.00 70.19 169 THR A O 1
ATOM 1366 N N . ASN A 1 170 ? 28.161 -15.981 -11.763 1.00 75.69 170 ASN A N 1
ATOM 1367 C CA . ASN A 1 170 ? 27.871 -14.659 -11.197 1.00 75.69 170 ASN A CA 1
ATOM 1368 C C . ASN A 1 170 ? 28.295 -13.558 -12.170 1.00 75.69 170 ASN A C 1
ATOM 1370 O O . ASN A 1 170 ? 29.230 -12.805 -11.886 1.00 75.69 170 ASN A O 1
ATOM 1374 N N . LYS A 1 171 ? 27.678 -13.509 -13.356 1.00 80.69 171 LYS A N 1
ATOM 1375 C CA . LYS A 1 171 ? 27.998 -12.465 -14.342 1.00 80.69 171 LYS A CA 1
ATOM 1376 C C . LYS A 1 171 ? 27.899 -11.081 -13.682 1.00 80.69 171 LYS A C 1
ATOM 1378 O O . LYS A 1 171 ? 27.077 -10.912 -12.792 1.00 80.69 171 LYS A O 1
ATOM 1383 N N . PRO A 1 172 ? 28.728 -10.112 -14.091 1.00 81.62 172 PRO A N 1
ATOM 1384 C CA . PRO A 1 172 ? 28.624 -8.722 -13.641 1.00 81.62 172 PRO A CA 1
ATOM 1385 C C . PRO A 1 172 ? 27.719 -7.847 -14.526 1.00 81.62 172 PRO A C 1
ATOM 1387 O O . PRO A 1 172 ? 27.485 -6.682 -14.217 1.00 81.62 172 PRO A O 1
ATOM 1390 N N . GLY A 1 173 ? 27.258 -8.382 -15.659 1.00 85.62 173 GLY A N 1
ATOM 1391 C CA . GLY A 1 173 ? 26.384 -7.700 -16.606 1.00 85.62 173 GLY A CA 1
ATOM 1392 C C . GLY A 1 173 ? 26.218 -8.480 -17.910 1.00 85.62 173 GLY A C 1
ATOM 1393 O O . GLY A 1 173 ? 26.904 -9.481 -18.134 1.00 85.62 173 GLY A O 1
ATOM 1394 N N . ASP A 1 174 ? 25.314 -8.012 -18.768 1.00 84.69 174 ASP A N 1
ATOM 1395 C CA . ASP A 1 174 ? 25.042 -8.592 -20.095 1.00 84.69 174 ASP A CA 1
ATOM 1396 C C . ASP A 1 174 ? 25.833 -7.927 -21.219 1.00 84.69 174 ASP A C 1
ATOM 1398 O O . ASP A 1 174 ? 25.932 -8.471 -22.322 1.00 84.69 174 ASP A O 1
ATOM 1402 N N . TYR A 1 175 ? 26.398 -6.753 -20.951 1.00 89.81 175 TYR A N 1
ATOM 1403 C CA . TYR A 1 175 ? 27.099 -5.946 -21.934 1.00 89.81 175 TYR A CA 1
ATOM 1404 C C . TYR A 1 175 ? 28.440 -5.461 -21.382 1.00 89.81 175 TYR A C 1
ATOM 1406 O O . TYR A 1 175 ? 28.694 -5.469 -20.179 1.00 89.81 175 TYR A O 1
ATOM 1414 N N . ILE A 1 176 ? 29.319 -5.045 -22.284 1.00 91.25 176 ILE A N 1
ATOM 1415 C CA . ILE A 1 176 ? 30.596 -4.404 -21.992 1.00 91.25 176 ILE A CA 1
ATOM 1416 C C . ILE A 1 176 ? 30.627 -3.063 -22.711 1.00 91.25 176 ILE A C 1
ATOM 1418 O O . ILE A 1 176 ? 30.305 -2.981 -23.899 1.00 91.25 176 ILE A O 1
ATOM 1422 N N . LEU A 1 177 ? 31.084 -2.034 -22.004 1.00 93.00 177 LEU A N 1
ATOM 1423 C CA . LEU A 1 177 ? 31.452 -0.756 -22.593 1.00 93.00 177 LEU A CA 1
ATOM 1424 C C . LEU A 1 177 ? 32.902 -0.807 -23.077 1.00 93.00 177 LEU A C 1
ATOM 1426 O O . LEU A 1 177 ? 33.810 -1.185 -22.328 1.00 93.00 177 LEU A O 1
ATOM 1430 N N . LEU A 1 178 ? 33.124 -0.392 -24.319 1.00 91.38 178 LEU A N 1
ATOM 1431 C CA . LEU A 1 178 ? 34.444 -0.237 -24.914 1.00 91.38 178 LEU A CA 1
ATOM 1432 C C . LEU A 1 178 ? 34.788 1.242 -25.051 1.00 91.38 178 LEU A C 1
ATOM 1434 O O . LEU A 1 178 ? 33.972 2.021 -25.531 1.00 91.38 178 LEU A O 1
ATOM 1438 N N . ASN A 1 179 ? 36.017 1.617 -24.710 1.00 89.31 179 ASN A N 1
ATOM 1439 C CA . ASN A 1 179 ? 36.530 2.948 -25.040 1.00 89.31 179 ASN A CA 1
ATOM 1440 C C . ASN A 1 179 ? 36.828 3.061 -26.555 1.00 89.31 179 ASN A C 1
ATOM 1442 O O . ASN A 1 179 ? 36.820 2.059 -27.271 1.00 89.31 179 ASN A O 1
ATOM 1446 N N . ASN A 1 180 ? 37.180 4.256 -27.030 1.00 87.12 180 ASN A N 1
ATOM 1447 C CA . ASN A 1 180 ? 37.529 4.571 -28.422 1.00 87.12 180 ASN A CA 1
ATOM 1448 C C . ASN A 1 180 ? 38.601 3.639 -29.021 1.00 87.12 180 ASN A C 1
ATOM 1450 O O . ASN A 1 180 ? 38.606 3.400 -30.222 1.00 87.12 180 ASN A O 1
ATOM 1454 N N . ASN A 1 181 ? 39.477 3.066 -28.188 1.00 88.12 181 ASN A N 1
ATOM 1455 C CA . ASN A 1 181 ? 40.515 2.116 -28.608 1.00 88.12 181 ASN A CA 1
ATOM 1456 C C . ASN A 1 181 ? 40.031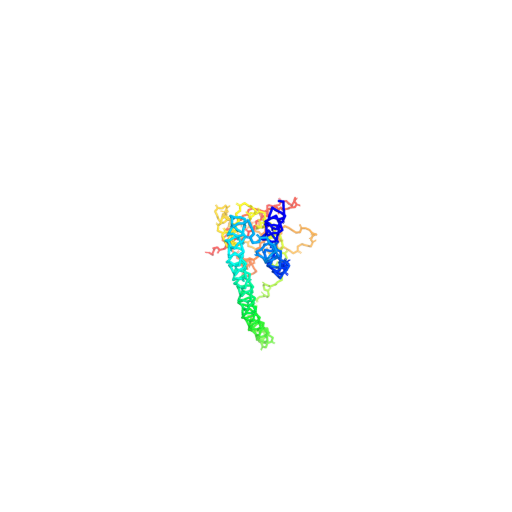 0.651 -28.634 1.00 88.12 181 ASN A C 1
ATOM 1458 O O . ASN A 1 181 ? 40.845 -0.267 -28.671 1.00 88.12 181 ASN A O 1
ATOM 1462 N N . HIS A 1 182 ? 38.721 0.412 -28.542 1.00 84.69 182 HIS A N 1
ATOM 1463 C CA . HIS A 1 182 ? 38.100 -0.912 -28.424 1.00 84.69 182 HIS A CA 1
ATOM 1464 C C . HIS A 1 182 ? 38.563 -1.745 -27.215 1.00 84.69 182 HIS A C 1
ATOM 1466 O O . HIS A 1 182 ? 38.431 -2.970 -27.209 1.00 84.69 182 HIS A O 1
ATOM 1472 N N . THR A 1 183 ? 39.055 -1.088 -26.164 1.00 87.81 183 THR A N 1
ATOM 1473 C CA . THR A 1 183 ? 39.414 -1.739 -24.899 1.00 87.81 183 THR A CA 1
ATOM 1474 C C . THR A 1 183 ? 38.196 -1.804 -23.971 1.00 87.81 183 THR A C 1
ATOM 1476 O O . THR A 1 183 ? 37.568 -0.765 -23.750 1.00 87.81 183 THR A O 1
ATOM 1479 N N . PRO A 1 184 ? 37.869 -2.977 -23.393 1.00 90.31 184 PRO A N 1
ATOM 1480 C CA . PRO A 1 184 ? 36.857 -3.116 -22.345 1.00 90.31 184 PRO A CA 1
ATOM 1481 C C . PRO A 1 184 ? 37.172 -2.253 -21.124 1.00 90.31 184 PRO A C 1
ATOM 1483 O O . PRO A 1 184 ? 38.244 -2.385 -20.538 1.00 90.31 184 PRO A O 1
ATOM 1486 N N . VAL A 1 185 ? 36.233 -1.392 -20.731 1.00 90.88 185 VAL A N 1
ATOM 1487 C CA . VAL A 1 185 ? 36.389 -0.508 -19.563 1.00 90.88 185 VAL A CA 1
ATOM 1488 C C . VAL A 1 185 ? 35.396 -0.802 -18.446 1.00 90.88 185 VAL A C 1
ATOM 1490 O O . VAL A 1 185 ? 35.706 -0.542 -17.283 1.00 90.88 185 VAL A O 1
ATOM 1493 N N . ALA A 1 186 ? 34.229 -1.363 -18.767 1.00 91.75 186 ALA A N 1
ATOM 1494 C CA . ALA A 1 186 ? 33.215 -1.685 -17.772 1.00 91.75 186 ALA A CA 1
ATOM 1495 C C . ALA A 1 186 ? 32.233 -2.755 -18.250 1.00 91.75 186 ALA A C 1
ATOM 1497 O O . ALA A 1 186 ? 32.015 -2.903 -19.452 1.00 91.75 186 ALA A O 1
ATOM 1498 N N . TYR A 1 187 ? 31.614 -3.445 -17.299 1.00 91.44 187 TYR A N 1
ATOM 1499 C CA . TYR A 1 187 ? 30.417 -4.251 -17.511 1.00 91.44 187 TYR A CA 1
ATOM 1500 C C . TYR A 1 187 ? 29.175 -3.389 -17.327 1.00 91.44 187 TYR 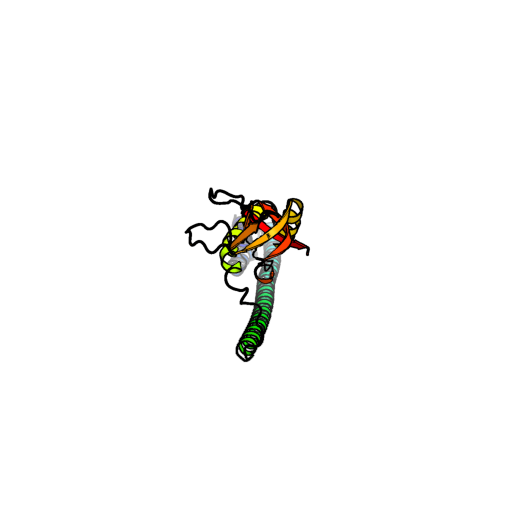A C 1
ATOM 1502 O O . TYR A 1 187 ? 29.148 -2.510 -16.466 1.00 91.44 187 TYR A O 1
ATOM 1510 N N . LEU A 1 188 ? 28.154 -3.643 -18.134 1.00 90.38 188 LEU A N 1
ATOM 1511 C CA . LEU A 1 188 ? 26.887 -2.934 -18.091 1.00 90.38 188 LEU A CA 1
ATOM 1512 C C . LEU A 1 188 ? 25.747 -3.932 -17.944 1.00 90.38 188 LEU A C 1
ATOM 1514 O O . LEU A 1 188 ? 25.715 -4.975 -18.609 1.00 90.38 188 LEU A O 1
ATOM 1518 N N . TYR A 1 189 ? 24.776 -3.561 -17.126 1.00 87.06 189 TYR A N 1
ATOM 1519 C CA . TYR A 1 189 ? 23.465 -4.183 -17.123 1.00 87.06 189 TYR A CA 1
ATOM 1520 C C . TYR A 1 189 ? 22.384 -3.105 -17.084 1.00 87.06 189 TYR A C 1
ATOM 1522 O O . TYR A 1 189 ? 22.611 -1.982 -16.627 1.00 87.06 189 TYR A O 1
ATOM 1530 N N . SER A 1 190 ? 21.213 -3.429 -17.620 1.00 77.56 190 SER A N 1
ATOM 1531 C CA . SER A 1 190 ? 20.050 -2.553 -17.562 1.00 77.56 190 SER A CA 1
ATOM 1532 C C . SER A 1 190 ? 18.779 -3.385 -17.523 1.00 77.56 190 SER A C 1
ATOM 1534 O O . SER A 1 190 ? 18.688 -4.436 -18.160 1.00 77.56 190 SER A O 1
ATOM 1536 N N . THR A 1 191 ? 17.810 -2.905 -16.755 1.00 74.56 191 THR A N 1
ATOM 1537 C CA . THR A 1 191 ? 16.456 -3.464 -16.655 1.00 74.56 191 THR A CA 1
ATOM 1538 C C . THR A 1 191 ? 15.417 -2.550 -17.303 1.00 74.56 191 THR A C 1
ATOM 1540 O O . THR A 1 191 ? 14.315 -3.004 -17.593 1.00 74.56 191 THR A O 1
ATOM 1543 N N . ARG A 1 192 ? 15.757 -1.271 -17.528 1.00 73.06 192 ARG A N 1
ATOM 1544 C CA . ARG A 1 192 ? 14.852 -0.234 -18.050 1.00 73.06 192 ARG A CA 1
ATOM 1545 C C . ARG A 1 192 ? 15.232 0.272 -19.436 1.00 73.06 192 ARG A C 1
ATOM 1547 O O . ARG A 1 192 ? 14.350 0.685 -20.182 1.00 73.06 192 ARG A O 1
ATOM 1554 N N . VAL A 1 193 ? 16.521 0.254 -19.775 1.00 81.31 193 VAL A N 1
ATOM 1555 C CA . VAL A 1 193 ? 17.017 0.682 -21.083 1.00 81.31 193 VAL A CA 1
ATOM 1556 C C . VAL A 1 193 ? 17.393 -0.541 -21.896 1.00 81.31 193 VAL A C 1
ATOM 1558 O O . VAL A 1 193 ? 18.182 -1.380 -21.457 1.00 81.31 193 VAL A O 1
ATOM 1561 N N . ASP A 1 194 ? 16.869 -0.616 -23.111 1.00 81.44 194 ASP A N 1
ATOM 1562 C CA . ASP A 1 194 ? 17.281 -1.646 -24.044 1.00 81.44 194 ASP A CA 1
ATOM 1563 C C . ASP A 1 194 ? 18.626 -1.302 -24.687 1.00 81.44 194 ASP A C 1
ATOM 1565 O O . ASP A 1 194 ? 18.732 -0.453 -25.568 1.00 81.44 194 ASP A O 1
ATOM 1569 N N . LEU A 1 195 ? 19.685 -1.963 -24.219 1.00 84.50 195 LEU A N 1
ATOM 1570 C CA . LEU A 1 195 ? 21.023 -1.827 -24.797 1.00 84.50 195 LEU A CA 1
ATOM 1571 C C . LEU A 1 195 ? 21.220 -2.720 -26.029 1.00 84.50 195 LEU A C 1
ATOM 1573 O O . LEU A 1 195 ? 22.265 -2.632 -26.674 1.00 84.50 195 LEU A O 1
ATOM 1577 N N . GLN A 1 196 ? 20.258 -3.592 -26.345 1.00 83.75 196 GLN A N 1
ATOM 1578 C CA . GLN A 1 196 ? 20.370 -4.556 -27.434 1.00 83.75 196 GLN A CA 1
ATOM 1579 C C . GLN A 1 196 ? 20.384 -3.870 -28.802 1.00 83.75 196 GLN A C 1
ATOM 1581 O O . GLN A 1 196 ? 21.222 -4.201 -29.642 1.00 83.75 196 GLN A O 1
ATOM 1586 N N . ASP A 1 197 ? 19.535 -2.861 -28.986 1.00 83.31 197 ASP A N 1
ATOM 1587 C CA . ASP A 1 197 ? 19.465 -2.070 -30.221 1.00 83.31 197 ASP A CA 1
ATOM 1588 C C . ASP A 1 197 ? 20.681 -1.138 -30.401 1.00 83.31 197 ASP A C 1
ATOM 1590 O O . ASP A 1 197 ? 20.990 -0.683 -31.505 1.00 83.31 197 ASP A O 1
ATOM 1594 N N . LEU A 1 198 ? 21.430 -0.902 -29.321 1.00 85.06 198 LEU A N 1
ATOM 1595 C CA . LEU A 1 198 ? 22.596 -0.018 -29.280 1.00 85.06 198 LEU A CA 1
ATOM 1596 C C . LEU A 1 198 ? 23.929 -0.774 -29.407 1.00 85.06 198 LEU A C 1
ATOM 1598 O O . LEU A 1 198 ? 25.008 -0.181 -29.309 1.00 85.06 198 LEU A O 1
ATOM 1602 N N . ILE A 1 199 ? 23.888 -2.089 -29.635 1.00 87.31 199 ILE A N 1
ATOM 1603 C CA . ILE A 1 199 ? 25.092 -2.899 -29.832 1.00 87.31 199 ILE A CA 1
ATOM 1604 C C . ILE A 1 199 ? 25.866 -2.399 -31.058 1.00 87.31 199 ILE A C 1
ATOM 1606 O O . ILE A 1 199 ? 25.337 -2.282 -32.159 1.00 87.31 199 ILE A O 1
ATOM 1610 N N . GLY A 1 200 ? 27.163 -2.151 -30.876 1.00 85.12 200 GLY A N 1
ATOM 1611 C CA . GLY A 1 200 ? 28.053 -1.660 -31.928 1.00 85.12 200 GLY A CA 1
ATOM 1612 C C . GLY A 1 200 ? 27.977 -0.150 -32.163 1.00 85.12 200 GLY A C 1
ATOM 1613 O O . GLY A 1 200 ? 28.834 0.381 -32.867 1.00 85.12 200 GLY A O 1
ATOM 1614 N N . GLN A 1 201 ? 27.028 0.549 -31.536 1.00 87.62 201 GLN A N 1
ATOM 1615 C CA . GLN A 1 201 ? 26.916 2.002 -31.606 1.00 87.62 201 GLN A CA 1
ATOM 1616 C C . GLN A 1 201 ? 27.782 2.664 -30.531 1.00 87.62 201 GLN A C 1
ATOM 1618 O O . GLN A 1 201 ? 28.003 2.101 -29.454 1.00 87.62 201 GLN A O 1
ATOM 1623 N N . THR A 1 202 ? 28.305 3.855 -30.833 1.00 89.06 202 THR A N 1
ATOM 1624 C CA . THR A 1 202 ? 29.011 4.677 -29.841 1.00 89.06 202 THR A CA 1
ATOM 1625 C C . THR A 1 202 ? 28.004 5.583 -29.172 1.00 89.06 202 THR A C 1
ATOM 1627 O O . THR A 1 202 ? 27.512 6.506 -29.807 1.00 89.06 202 THR A O 1
ATOM 1630 N N . VAL A 1 203 ? 27.735 5.328 -27.899 1.00 90.75 203 VAL A N 1
ATOM 1631 C CA . VAL A 1 203 ? 26.702 6.030 -27.140 1.00 90.75 203 VAL A CA 1
ATOM 1632 C C . VAL A 1 203 ? 27.279 6.652 -25.879 1.00 90.75 203 VAL A C 1
ATOM 1634 O O . VAL A 1 203 ? 28.353 6.260 -25.399 1.00 90.75 203 VAL A O 1
ATOM 1637 N N . THR A 1 204 ? 26.554 7.622 -25.336 1.00 91.56 204 THR A N 1
ATOM 1638 C CA . THR A 1 204 ? 26.846 8.212 -24.035 1.00 91.56 204 THR A CA 1
ATOM 1639 C C . THR A 1 204 ? 25.820 7.700 -23.033 1.00 91.56 204 THR A C 1
ATOM 1641 O O . THR A 1 204 ? 24.629 7.931 -23.171 1.00 91.56 204 THR A O 1
ATOM 1644 N N . ILE A 1 205 ? 26.262 6.964 -22.021 1.00 91.88 205 ILE A N 1
ATOM 1645 C CA . ILE A 1 205 ? 25.390 6.351 -21.019 1.00 91.88 205 ILE A CA 1
ATOM 1646 C C . ILE A 1 205 ? 25.489 7.107 -19.698 1.00 91.88 205 ILE A C 1
ATOM 1648 O O . ILE A 1 205 ? 26.585 7.481 -19.271 1.00 91.88 205 ILE A O 1
ATOM 1652 N N . LYS A 1 206 ? 24.357 7.279 -19.018 1.00 91.75 206 LYS A N 1
ATOM 1653 C CA . LYS A 1 206 ? 24.316 7.658 -17.603 1.00 91.75 206 LYS A CA 1
ATOM 1654 C C . LYS A 1 206 ? 24.140 6.401 -16.780 1.00 91.75 206 LYS A C 1
ATOM 1656 O O . LYS A 1 206 ? 23.175 5.656 -16.969 1.00 91.75 206 LYS A O 1
ATOM 1661 N N . ALA A 1 207 ? 25.096 6.140 -15.900 1.00 91.69 207 ALA A N 1
ATOM 1662 C CA . ALA A 1 207 ? 25.143 4.883 -15.183 1.00 91.69 207 ALA A CA 1
ATOM 1663 C C . ALA A 1 207 ? 25.679 5.046 -13.760 1.00 91.69 207 ALA A C 1
ATOM 1665 O O . ALA A 1 207 ? 26.515 5.908 -13.484 1.00 91.69 207 ALA A O 1
ATOM 1666 N N . VAL A 1 208 ? 25.203 4.191 -12.858 1.00 91.38 208 VAL A N 1
ATOM 1667 C CA . VAL A 1 208 ? 25.613 4.167 -11.447 1.00 91.38 208 VAL A CA 1
ATOM 1668 C C . VAL A 1 208 ? 26.459 2.930 -11.159 1.00 91.38 208 VAL A C 1
ATOM 1670 O O . VAL A 1 208 ? 26.200 1.867 -11.729 1.00 91.38 208 VAL A O 1
ATOM 1673 N N . PRO A 1 209 ? 27.502 3.037 -10.317 1.00 89.88 209 PRO A N 1
ATOM 1674 C CA . PRO A 1 209 ? 28.362 1.907 -9.990 1.00 89.88 209 PRO A CA 1
ATOM 1675 C C . PRO A 1 209 ? 27.591 0.843 -9.215 1.00 89.88 209 PRO A C 1
ATOM 1677 O O . PRO A 1 209 ? 26.750 1.148 -8.368 1.00 89.88 209 PRO A O 1
ATOM 1680 N N . ARG A 1 210 ? 27.906 -0.420 -9.498 1.00 88.56 210 ARG A N 1
ATOM 1681 C CA . ARG A 1 210 ? 27.273 -1.573 -8.861 1.00 88.56 210 ARG A CA 1
ATOM 1682 C C . ARG A 1 210 ? 28.303 -2.611 -8.424 1.00 88.56 210 ARG A C 1
ATOM 1684 O O . ARG A 1 210 ? 29.400 -2.668 -8.997 1.00 88.56 210 ARG A O 1
ATOM 1691 N N . PRO A 1 211 ? 27.979 -3.427 -7.405 1.00 84.88 211 PRO A N 1
ATOM 1692 C CA . PRO A 1 211 ? 28.809 -4.554 -7.015 1.00 84.88 211 PRO A CA 1
ATOM 1693 C C . PRO A 1 211 ? 29.075 -5.474 -8.206 1.00 84.88 211 PRO A C 1
ATOM 1695 O O . PRO A 1 211 ? 28.189 -5.796 -8.989 1.00 84.88 211 PRO A O 1
ATOM 1698 N N . ASN A 1 212 ? 30.333 -5.874 -8.346 1.00 83.44 212 ASN A N 1
ATOM 1699 C CA . ASN A 1 212 ? 30.845 -6.536 -9.542 1.00 83.44 212 ASN A CA 1
ATOM 1700 C C . ASN A 1 212 ? 31.440 -7.916 -9.229 1.00 83.44 212 ASN A C 1
ATOM 1702 O O . ASN A 1 212 ? 32.252 -8.422 -9.990 1.00 83.44 212 ASN A O 1
ATOM 1706 N N . ASN A 1 213 ? 31.111 -8.513 -8.079 1.00 81.38 213 ASN A N 1
ATOM 1707 C CA . ASN A 1 213 ? 31.519 -9.879 -7.716 1.00 81.38 213 ASN A CA 1
ATOM 1708 C C . ASN A 1 213 ? 33.025 -10.178 -7.927 1.00 81.38 213 ASN A C 1
ATOM 1710 O O . ASN A 1 213 ? 33.394 -11.271 -8.348 1.00 81.38 213 ASN A O 1
ATOM 1714 N N . ASN A 1 214 ? 33.896 -9.194 -7.661 1.00 81.31 214 ASN A N 1
ATOM 1715 C CA . ASN A 1 214 ? 35.356 -9.244 -7.851 1.00 81.31 214 ASN A CA 1
ATOM 1716 C C . ASN A 1 214 ? 35.851 -9.490 -9.294 1.00 81.31 214 ASN A C 1
ATOM 1718 O O . ASN A 1 214 ? 36.964 -9.979 -9.495 1.00 81.31 214 ASN A O 1
ATOM 1722 N N . PHE A 1 215 ? 35.075 -9.124 -10.316 1.00 84.88 215 PHE A N 1
ATOM 1723 C CA . PHE A 1 215 ? 35.550 -9.142 -11.701 1.00 84.88 215 PHE A CA 1
ATOM 1724 C C . PHE A 1 215 ? 36.540 -7.993 -11.989 1.00 84.88 215 PHE A C 1
ATOM 1726 O O . PHE A 1 215 ? 36.605 -6.987 -11.284 1.00 84.88 215 PHE A O 1
ATOM 1733 N N . ALA A 1 216 ? 37.320 -8.137 -13.065 1.00 82.56 216 ALA A N 1
ATOM 1734 C CA . ALA A 1 216 ? 38.459 -7.261 -13.372 1.00 82.56 216 ALA A CA 1
ATOM 1735 C C . ALA A 1 216 ? 38.105 -5.809 -13.769 1.00 82.56 216 ALA A C 1
ATOM 1737 O O . ALA A 1 216 ? 38.961 -4.933 -13.693 1.00 82.56 216 ALA A O 1
ATOM 1738 N N . LEU A 1 217 ? 36.874 -5.546 -14.219 1.00 88.75 217 LEU A N 1
ATOM 1739 C CA . LEU A 1 217 ? 36.402 -4.225 -14.666 1.00 88.75 217 LEU A CA 1
ATOM 1740 C C . LEU A 1 217 ? 35.191 -3.819 -13.844 1.00 88.75 217 LEU A C 1
ATOM 1742 O O . LEU A 1 217 ? 34.437 -4.699 -13.466 1.00 88.75 217 LEU A O 1
ATOM 1746 N N . LYS A 1 218 ? 34.954 -2.526 -13.618 1.00 90.81 218 LYS A N 1
ATOM 1747 C CA . LYS A 1 218 ? 33.782 -2.052 -12.858 1.00 90.81 218 LYS A CA 1
ATOM 1748 C C . LYS A 1 218 ? 32.466 -2.457 -13.535 1.00 90.81 218 LYS A C 1
ATOM 1750 O O . LYS A 1 218 ? 32.418 -2.528 -14.760 1.00 90.81 218 LYS A O 1
ATOM 1755 N N . ALA A 1 219 ? 31.414 -2.668 -12.746 1.00 91.12 219 ALA A N 1
ATOM 1756 C CA . ALA A 1 219 ? 30.056 -2.858 -13.247 1.00 91.12 219 ALA A CA 1
ATOM 1757 C C . ALA A 1 219 ? 29.232 -1.586 -13.041 1.00 91.12 219 ALA A C 1
ATOM 1759 O O . ALA A 1 219 ? 29.346 -0.932 -11.999 1.00 91.12 219 ALA A O 1
ATOM 1760 N N . TYR A 1 220 ? 28.401 -1.258 -14.026 1.00 91.81 220 TYR A N 1
ATOM 1761 C CA . TYR A 1 220 ? 27.472 -0.142 -13.956 1.00 91.81 220 TYR A CA 1
ATOM 1762 C C . TYR A 1 220 ? 26.049 -0.569 -14.321 1.00 91.81 220 TYR A C 1
ATOM 1764 O O . TYR A 1 220 ? 25.839 -1.346 -15.254 1.00 91.81 220 TYR A O 1
ATOM 1772 N N . TYR A 1 221 ? 25.082 0.002 -13.607 1.00 90.25 221 TYR A N 1
ATOM 1773 C CA . TYR A 1 221 ? 23.670 -0.048 -13.965 1.00 90.25 221 TYR A CA 1
ATOM 1774 C C . TYR A 1 221 ? 23.314 1.163 -14.823 1.00 90.25 221 TYR A C 1
ATOM 1776 O O . TYR A 1 221 ? 23.529 2.302 -14.402 1.00 90.25 221 TYR A O 1
ATOM 1784 N N . VAL A 1 222 ? 22.802 0.920 -16.030 1.00 90.12 222 VAL A N 1
ATOM 1785 C CA . VAL A 1 222 ? 22.480 1.982 -16.992 1.00 90.12 222 VAL A CA 1
ATOM 1786 C C . VAL A 1 222 ? 21.080 2.526 -16.736 1.00 90.12 222 VAL A C 1
ATOM 1788 O O . VAL A 1 222 ? 20.099 1.791 -16.863 1.00 90.12 222 VAL A O 1
ATOM 1791 N N . LEU A 1 223 ? 21.015 3.823 -16.424 1.00 87.50 223 LEU A N 1
ATOM 1792 C CA . LEU A 1 223 ? 19.785 4.571 -16.154 1.00 87.50 223 LEU A CA 1
ATOM 1793 C C . LEU A 1 223 ? 19.194 5.179 -17.426 1.00 87.50 223 LEU A C 1
ATOM 1795 O O . LEU A 1 223 ? 17.989 5.109 -17.644 1.00 87.50 223 LEU A O 1
ATOM 1799 N N . SER A 1 224 ? 20.040 5.769 -18.270 1.00 87.75 224 SER A N 1
ATOM 1800 C CA . SER A 1 224 ? 19.626 6.361 -19.540 1.00 87.75 224 SER A CA 1
ATOM 1801 C C . SER A 1 224 ? 20.768 6.344 -20.549 1.00 87.75 224 SER A C 1
ATOM 1803 O O . SER A 1 224 ? 21.944 6.235 -20.186 1.00 87.75 224 SER A O 1
ATOM 1805 N N . VAL A 1 225 ? 20.415 6.473 -21.823 1.00 86.81 225 VAL A N 1
ATOM 1806 C CA . VAL A 1 225 ? 21.368 6.606 -22.924 1.00 86.81 225 VAL A CA 1
ATOM 1807 C C . VAL A 1 225 ? 21.041 7.876 -23.700 1.00 86.81 225 VAL A C 1
ATOM 1809 O O . VAL A 1 225 ? 19.878 8.162 -23.966 1.00 86.81 225 VAL A O 1
ATOM 1812 N N . GLU A 1 226 ? 22.080 8.638 -24.010 1.00 84.38 226 GLU A N 1
ATOM 1813 C CA . GLU A 1 226 ? 22.078 9.808 -24.879 1.00 84.38 226 GLU A CA 1
ATOM 1814 C C . GLU A 1 226 ? 22.841 9.425 -26.162 1.00 84.38 226 GLU A C 1
ATOM 1816 O O . GLU A 1 226 ? 23.981 8.940 -26.092 1.00 84.38 226 GLU A O 1
ATOM 1821 N N . GLU A 1 227 ? 22.184 9.584 -27.314 1.00 60.25 227 GLU A N 1
ATOM 1822 C CA . GLU A 1 227 ? 22.777 9.401 -28.651 1.00 60.25 227 GLU A CA 1
ATOM 1823 C C . GLU A 1 227 ? 23.600 10.622 -29.085 1.00 60.25 227 GLU A C 1
ATOM 1825 O O . GLU A 1 227 ? 23.136 11.768 -28.878 1.00 60.25 227 GLU A O 1
#

Secondary structure (DSSP, 8-state):
-HHHHHHHHHHHHHHS-GGG--HHHHHHHHHHHHHH-TT-HHHHHHHHHHHHHHHHHHHHHHHHHHHHHHHHHHHHHHHHHHHHHHHHHHHHHHHHHHHHHHHHTS---S-PPP--SSSTTTSHHHHHHHHHHHHTTSTT--HHHHHHHHHHTPEEEEEEEEE-----TT-S-SEEEE-TTS-EEEEEE-SSS--STTBT-EEEEEEEEE--TT-SSEEEEEEEEE-

Sequence (227 aa):
EKLAAATQRMQDALANSYDRIDQSSIEEGFNDIIRNYPDFDEETQRARVLLTDFNNAFIDKKIAFLEQRNNEALDAEALEQKNRKLTKAMQAQQARLAKLESQVKHTPPANQPTASSNKMTIWMPAEEQYYEEWAQGNPGATMNEYYDDLATFAGTYRGTIKPYNREVTNKPGDYILLNNNHTPVAYLYSTRVDLQDLIGQTVTIKAVPRPNNNFALKAYYVLSVEE

Radius of gyration: 36.75 Å; chains: 1; bounding box: 81×31×97 Å

pLDDT: mean 84.23, std 12.2, range [32.94, 94.94]

Foldseek 3Di:
DLLVVLLVLLVVLLVDQLVSRPLVVSLVSLVCCLPVPVVCVVSNVVSVVSNVVSVVSSVVSVVVVVVVVVVVVVVVVVVVVVVVVVVVVVVVVVVVVVVVVVVVVPDDDDDDPDDLDDQLVVCVVVLVVVVVVVCVVVPPDDPVVVLVVQLVQWDKDKAAKAADPDDDPQALAGIFGAHPVRDTAEHEHENPDRCSVRHRPIWIFTWHWDDRVPDPHTYTYTSDIDD